Protein AF-A0A944MPC1-F1 (afdb_monomer)

pLDDT: mean 81.27, std 16.56, range [33.19, 96.12]

Structure (mmCIF, N/CA/C/O backbone):
data_AF-A0A944MPC1-F1
#
_entry.id   AF-A0A944MPC1-F1
#
loop_
_atom_site.group_PDB
_atom_site.id
_atom_site.type_symbol
_atom_site.label_atom_id
_atom_site.label_alt_id
_atom_site.label_comp_id
_atom_site.label_asym_id
_atom_site.label_entity_id
_atom_site.label_seq_id
_atom_site.pdbx_PDB_ins_code
_atom_site.Cartn_x
_atom_site.Cartn_y
_atom_site.Cartn_z
_atom_site.occupancy
_atom_site.B_iso_or_equiv
_atom_site.auth_seq_id
_atom_site.auth_comp_id
_atom_site.auth_asym_id
_atom_site.auth_atom_id
_atom_site.pdbx_PDB_model_num
ATOM 1 N N . MET A 1 1 ? 42.870 -12.197 -39.239 1.00 49.16 1 MET A N 1
ATOM 2 C CA . MET A 1 1 ? 42.545 -11.608 -37.918 1.00 49.16 1 MET A CA 1
ATOM 3 C C . MET A 1 1 ? 41.494 -10.481 -38.011 1.00 49.16 1 MET A C 1
ATOM 5 O O . MET A 1 1 ? 41.630 -9.463 -37.353 1.00 49.16 1 MET A O 1
ATOM 9 N N . LYS A 1 2 ? 40.441 -10.632 -38.834 1.00 44.25 2 LYS A N 1
ATOM 10 C CA . LYS A 1 2 ? 39.302 -9.684 -38.908 1.00 44.25 2 LYS A CA 1
ATOM 11 C C . LYS A 1 2 ? 37.961 -10.348 -38.556 1.00 44.25 2 LYS A C 1
ATOM 13 O O . LYS A 1 2 ? 37.083 -9.694 -38.021 1.00 44.25 2 LYS A O 1
ATOM 18 N N . ILE A 1 3 ? 37.856 -11.665 -38.755 1.00 49.88 3 ILE A N 1
ATOM 19 C CA . ILE A 1 3 ? 36.647 -12.460 -38.476 1.00 49.88 3 ILE A CA 1
ATOM 20 C C . ILE A 1 3 ? 36.398 -12.626 -36.964 1.00 49.88 3 ILE A C 1
ATOM 22 O O . ILE A 1 3 ? 35.257 -12.587 -36.523 1.00 49.88 3 ILE A O 1
ATOM 26 N N . ILE A 1 4 ? 37.457 -12.726 -36.150 1.00 52.62 4 ILE A N 1
ATOM 27 C CA . ILE A 1 4 ? 37.335 -12.912 -34.691 1.00 52.62 4 ILE A CA 1
ATOM 28 C C . ILE A 1 4 ? 36.726 -11.672 -34.009 1.00 52.62 4 ILE A C 1
ATOM 30 O O . ILE A 1 4 ? 35.925 -11.808 -33.091 1.00 52.62 4 ILE A O 1
ATOM 34 N N . ILE A 1 5 ? 37.028 -10.466 -34.501 1.00 53.06 5 ILE A N 1
ATOM 35 C CA . ILE A 1 5 ? 36.493 -9.213 -33.940 1.00 53.06 5 ILE A CA 1
ATOM 36 C C . ILE A 1 5 ? 34.987 -9.085 -34.230 1.00 53.06 5 ILE A C 1
ATOM 38 O O . ILE A 1 5 ? 34.231 -8.651 -33.365 1.00 53.06 5 ILE A O 1
ATOM 42 N N . SER A 1 6 ? 34.524 -9.538 -35.401 1.00 49.00 6 SER A N 1
ATOM 43 C CA . SER A 1 6 ? 33.098 -9.521 -35.759 1.00 49.00 6 SER A CA 1
ATOM 44 C C . SER A 1 6 ? 32.252 -10.508 -34.944 1.00 49.00 6 SER A C 1
ATOM 46 O O . SER A 1 6 ? 31.108 -10.196 -34.633 1.00 49.00 6 SER A O 1
ATOM 48 N N . VAL A 1 7 ? 32.804 -11.662 -34.548 1.00 54.84 7 VAL A N 1
ATOM 49 C CA . VAL A 1 7 ? 32.097 -12.638 -33.691 1.00 54.84 7 VAL A CA 1
ATOM 50 C C . VAL A 1 7 ? 32.021 -12.155 -32.238 1.00 54.84 7 VAL A C 1
ATOM 52 O O . VAL A 1 7 ? 30.988 -12.314 -31.593 1.00 54.84 7 VAL A O 1
ATOM 55 N N . ILE A 1 8 ? 33.071 -11.497 -31.735 1.00 55.62 8 ILE A N 1
ATOM 56 C CA . ILE A 1 8 ? 33.071 -10.912 -30.384 1.00 55.62 8 ILE A CA 1
ATOM 57 C C . ILE A 1 8 ? 32.054 -9.760 -30.288 1.00 55.62 8 ILE A C 1
ATOM 59 O O . ILE A 1 8 ? 31.312 -9.688 -29.314 1.00 55.62 8 ILE A O 1
ATOM 63 N N . LEU A 1 9 ? 31.934 -8.914 -31.317 1.00 52.81 9 LEU A N 1
ATOM 64 C CA . LEU A 1 9 ? 30.918 -7.849 -31.357 1.00 52.81 9 LEU A CA 1
ATOM 65 C C . LEU A 1 9 ? 29.475 -8.385 -31.416 1.00 52.81 9 LEU A C 1
ATOM 67 O O . LEU A 1 9 ? 28.587 -7.799 -30.802 1.00 52.81 9 LEU A O 1
ATOM 71 N N . LEU A 1 10 ? 29.242 -9.520 -32.083 1.00 50.09 10 LEU A N 1
ATOM 72 C CA . LEU A 1 10 ? 27.933 -10.189 -32.107 1.00 50.09 10 LEU A CA 1
ATOM 73 C C . LEU A 1 10 ? 27.552 -10.795 -30.744 1.00 50.09 10 LEU A C 1
ATOM 75 O O . LEU A 1 10 ? 26.389 -10.733 -30.354 1.00 50.09 10 LEU A O 1
ATOM 79 N N . LEU A 1 11 ? 28.525 -11.311 -29.984 1.00 49.03 11 LEU A N 1
ATOM 80 C CA . LEU A 1 11 ? 28.298 -11.854 -28.636 1.00 49.03 11 LEU A CA 1
ATOM 81 C C . LEU A 1 11 ? 28.088 -10.765 -27.569 1.00 49.03 11 LEU A C 1
ATOM 83 O O . LEU A 1 11 ? 27.340 -10.981 -26.615 1.00 49.03 11 LEU A O 1
ATOM 87 N N . PHE A 1 12 ? 28.695 -9.585 -27.731 1.00 47.16 12 PHE A N 1
ATOM 88 C CA . PHE A 1 12 ? 28.427 -8.436 -26.856 1.00 47.16 12 PHE A CA 1
ATOM 89 C C . PHE A 1 12 ? 27.101 -7.730 -27.184 1.00 47.16 12 PHE A C 1
ATOM 91 O O . PHE A 1 12 ? 26.451 -7.227 -26.272 1.00 47.16 12 PHE A O 1
ATOM 98 N N . GLY A 1 13 ? 26.651 -7.746 -28.445 1.00 43.09 13 GLY A N 1
ATOM 99 C CA . GLY A 1 13 ? 25.343 -7.199 -28.832 1.00 43.09 13 GLY A CA 1
ATOM 100 C C . GLY A 1 13 ? 24.151 -8.006 -28.301 1.00 43.09 13 GLY A C 1
ATOM 101 O O . GLY A 1 13 ? 23.113 -7.431 -27.991 1.00 43.09 13 GLY A O 1
ATOM 102 N N . LEU A 1 14 ? 24.311 -9.324 -28.133 1.00 43.94 14 LEU A N 1
ATOM 103 C CA . LEU A 1 14 ? 23.261 -10.210 -27.610 1.00 43.94 14 LEU A CA 1
ATOM 104 C C . LEU A 1 14 ? 23.136 -10.185 -26.075 1.00 43.94 14 LEU A C 1
ATOM 106 O O . LEU A 1 14 ? 22.063 -10.475 -25.556 1.00 43.94 14 LEU A O 1
ATOM 110 N N . ASN A 1 15 ? 24.181 -9.787 -25.340 1.00 39.84 15 ASN A N 1
ATOM 111 C CA . ASN A 1 15 ? 24.139 -9.698 -23.871 1.00 39.84 15 ASN A CA 1
ATOM 112 C C . ASN A 1 15 ? 23.541 -8.387 -23.330 1.00 39.84 15 ASN A C 1
ATOM 114 O O . ASN A 1 15 ? 23.226 -8.308 -22.147 1.00 39.84 15 ASN A O 1
ATOM 118 N N . LEU A 1 16 ? 23.346 -7.369 -24.174 1.00 40.59 16 LEU A N 1
ATOM 119 C CA . LEU A 1 16 ? 22.667 -6.126 -23.780 1.00 40.59 16 LEU A CA 1
ATOM 120 C C . LEU A 1 16 ? 21.136 -6.251 -23.774 1.00 40.59 16 LEU A C 1
ATOM 122 O O . LEU A 1 16 ? 20.463 -5.428 -23.166 1.00 40.59 16 LEU A O 1
ATOM 126 N N . ILE A 1 17 ? 20.581 -7.293 -24.398 1.00 43.47 17 ILE A N 1
ATOM 127 C CA . ILE A 1 17 ? 19.128 -7.522 -24.461 1.00 43.47 17 ILE A CA 1
ATOM 128 C C . ILE A 1 17 ? 18.630 -8.308 -23.228 1.00 43.47 17 ILE A C 1
ATOM 130 O O . ILE A 1 17 ? 17.459 -8.230 -22.879 1.00 43.47 17 ILE A O 1
ATOM 134 N N . ALA A 1 18 ? 19.519 -9.005 -22.508 1.00 39.22 18 ALA A N 1
ATOM 135 C CA . ALA A 1 18 ? 19.156 -9.840 -21.359 1.00 39.22 18 ALA A CA 1
ATOM 136 C C . ALA A 1 18 ? 19.207 -9.126 -19.991 1.00 39.22 18 ALA A C 1
ATOM 138 O O . ALA A 1 18 ? 18.773 -9.705 -19.001 1.00 39.22 18 ALA A O 1
ATOM 139 N N . GLN A 1 19 ? 19.725 -7.893 -19.901 1.00 49.38 19 GLN A N 1
ATOM 140 C CA . GLN A 1 19 ? 19.861 -7.205 -18.607 1.00 49.38 19 GLN A CA 1
ATOM 141 C C . GLN A 1 19 ? 18.560 -6.570 -18.092 1.00 49.38 19 GLN A C 1
ATOM 143 O O . GLN A 1 19 ? 18.407 -6.450 -16.884 1.00 49.38 19 GLN A O 1
ATOM 148 N N . ASN A 1 20 ? 17.606 -6.209 -18.957 1.00 49.72 20 ASN A N 1
ATOM 149 C CA . ASN A 1 20 ? 16.369 -5.551 -18.507 1.00 49.72 20 ASN A CA 1
ATOM 150 C C . ASN A 1 20 ? 15.389 -6.515 -17.816 1.00 49.72 20 ASN A C 1
ATOM 152 O O . ASN A 1 20 ? 14.735 -6.122 -16.856 1.00 49.72 20 ASN A O 1
ATOM 156 N N . GLY A 1 21 ? 15.346 -7.787 -18.231 1.00 55.28 21 GLY A N 1
ATOM 157 C CA . GLY A 1 21 ? 14.452 -8.783 -17.624 1.00 55.28 21 GLY A CA 1
ATOM 158 C C . GLY A 1 21 ? 14.772 -9.100 -16.157 1.00 55.28 21 GLY A C 1
ATOM 159 O O . GLY A 1 21 ? 13.879 -9.472 -15.406 1.00 55.28 21 GLY A O 1
ATOM 160 N N . ASP A 1 22 ? 16.023 -8.913 -15.723 1.00 74.69 22 ASP A N 1
ATOM 161 C CA . ASP A 1 22 ? 16.438 -9.166 -14.334 1.00 74.69 22 ASP A CA 1
ATOM 162 C C . ASP A 1 22 ? 15.962 -8.056 -13.376 1.00 74.69 22 ASP A C 1
ATOM 164 O O . ASP A 1 22 ? 15.595 -8.313 -12.230 1.00 74.69 22 ASP A O 1
ATOM 168 N N . PHE A 1 23 ? 15.906 -6.809 -13.853 1.00 83.44 23 PHE A N 1
ATOM 169 C CA . PHE A 1 23 ? 15.476 -5.665 -13.047 1.00 83.44 23 PHE A CA 1
ATOM 170 C C . PHE A 1 23 ? 13.960 -5.641 -12.829 1.00 83.44 23 PHE A C 1
ATOM 172 O O . PHE A 1 23 ? 13.522 -5.536 -11.682 1.00 83.44 23 PHE A O 1
ATOM 179 N N . ASP A 1 24 ? 13.157 -5.835 -13.876 1.00 83.50 24 ASP A N 1
ATOM 180 C CA . ASP A 1 24 ? 11.695 -5.864 -13.736 1.00 83.50 24 ASP A CA 1
ATOM 181 C C . ASP A 1 24 ? 11.235 -7.079 -12.907 1.00 83.50 24 ASP A C 1
ATOM 183 O O . ASP A 1 24 ? 10.375 -6.955 -12.032 1.00 83.50 24 ASP A O 1
ATOM 187 N N . GLN A 1 25 ? 11.879 -8.241 -13.065 1.00 87.50 25 GLN A N 1
ATOM 188 C CA . GLN A 1 25 ? 11.596 -9.401 -12.214 1.00 87.50 25 GLN A CA 1
ATOM 189 C C . GLN A 1 25 ? 11.950 -9.135 -10.743 1.00 87.50 25 GLN A C 1
ATOM 191 O O . GLN A 1 25 ? 11.235 -9.565 -9.827 1.00 87.50 25 GLN A O 1
ATOM 196 N N . LYS A 1 26 ? 13.035 -8.397 -10.491 1.00 91.12 26 LYS A N 1
ATOM 197 C CA . LYS A 1 26 ? 13.405 -7.967 -9.141 1.00 91.12 26 LYS A CA 1
ATOM 198 C C . LYS A 1 26 ? 12.406 -6.965 -8.566 1.00 91.12 26 LYS A C 1
ATOM 200 O O . LYS A 1 26 ? 12.075 -7.077 -7.386 1.00 91.12 26 LYS A O 1
ATOM 205 N N . TYR A 1 27 ? 11.893 -6.038 -9.379 1.00 94.50 27 TYR A N 1
ATOM 206 C CA . TYR A 1 27 ? 10.799 -5.152 -8.979 1.00 94.50 27 TYR A CA 1
ATOM 207 C C . TYR A 1 27 ? 9.591 -5.961 -8.504 1.00 94.50 27 TYR A C 1
ATOM 209 O O . TYR A 1 27 ? 9.137 -5.758 -7.381 1.00 94.50 27 TYR A O 1
ATOM 217 N N . LEU A 1 28 ? 9.121 -6.911 -9.319 1.00 94.25 28 LEU A N 1
ATOM 218 C CA . LEU A 1 28 ? 7.950 -7.739 -9.013 1.00 94.25 28 LEU A CA 1
ATOM 219 C C . LEU A 1 28 ? 8.152 -8.591 -7.754 1.00 94.25 28 LEU A C 1
ATOM 221 O O . LEU A 1 28 ? 7.245 -8.704 -6.934 1.00 94.25 28 LEU A O 1
ATOM 225 N N . THR A 1 29 ? 9.358 -9.127 -7.557 1.00 93.31 29 THR A N 1
ATOM 226 C CA . THR A 1 29 ? 9.701 -9.917 -6.362 1.00 93.31 29 THR A CA 1
ATOM 227 C C . THR A 1 29 ? 9.644 -9.074 -5.084 1.00 93.31 29 THR A C 1
ATOM 229 O O . THR A 1 29 ? 9.070 -9.490 -4.078 1.00 93.31 29 THR A O 1
ATOM 232 N N . GLU A 1 30 ? 10.233 -7.876 -5.102 1.00 95.19 30 GLU A N 1
ATOM 233 C CA . GLU A 1 30 ? 10.213 -6.979 -3.940 1.00 95.19 30 GLU A CA 1
ATOM 234 C C . GLU A 1 30 ? 8.825 -6.355 -3.721 1.00 95.19 30 GLU A C 1
ATOM 236 O O . GLU A 1 30 ? 8.420 -6.145 -2.577 1.00 95.19 30 GLU A O 1
ATOM 241 N N . PHE A 1 31 ? 8.071 -6.102 -4.794 1.00 95.81 31 PHE A N 1
ATOM 242 C CA . PHE A 1 31 ? 6.670 -5.691 -4.730 1.00 95.81 31 PHE A CA 1
ATOM 243 C C . PHE A 1 31 ? 5.812 -6.753 -4.032 1.00 95.81 31 PHE A C 1
ATOM 245 O O . PHE A 1 31 ? 5.148 -6.433 -3.048 1.00 95.81 31 PHE A O 1
ATOM 252 N N . ASP A 1 32 ? 5.869 -8.015 -4.475 1.00 94.81 32 ASP A N 1
ATOM 253 C CA . ASP A 1 32 ? 5.121 -9.116 -3.854 1.00 94.81 32 ASP A CA 1
ATOM 254 C C . ASP A 1 32 ? 5.462 -9.248 -2.365 1.00 94.81 32 ASP A C 1
ATOM 256 O O . ASP A 1 32 ? 4.571 -9.286 -1.514 1.00 94.81 32 ASP A O 1
ATOM 260 N N . ARG A 1 33 ? 6.756 -9.192 -2.027 1.00 94.75 33 ARG A N 1
ATOM 261 C CA . ARG A 1 33 ? 7.215 -9.199 -0.635 1.00 94.75 33 ARG A CA 1
ATOM 262 C C . ARG A 1 33 ? 6.599 -8.067 0.190 1.00 94.75 33 ARG A C 1
ATOM 264 O O . ARG A 1 33 ? 6.187 -8.303 1.326 1.00 94.75 33 ARG A O 1
ATOM 271 N N . ASN A 1 34 ? 6.550 -6.849 -0.345 1.00 94.62 34 ASN A N 1
ATOM 272 C CA . ASN A 1 34 ? 5.946 -5.713 0.349 1.00 94.62 34 ASN A CA 1
ATOM 273 C C . ASN A 1 34 ? 4.435 -5.913 0.546 1.00 94.62 34 ASN A C 1
ATOM 275 O O . ASN A 1 34 ? 3.938 -5.720 1.655 1.00 94.62 34 ASN A O 1
ATOM 279 N N . ILE A 1 35 ? 3.723 -6.396 -0.477 1.00 94.75 35 ILE A N 1
ATOM 280 C CA . ILE A 1 35 ? 2.287 -6.682 -0.377 1.00 94.75 35 ILE A CA 1
ATOM 281 C C . ILE A 1 35 ? 2.004 -7.773 0.666 1.00 94.75 35 ILE A C 1
ATOM 283 O O . ILE A 1 35 ? 1.048 -7.643 1.431 1.00 94.75 35 ILE A O 1
ATOM 287 N N . VAL A 1 36 ? 2.837 -8.817 0.756 1.00 93.44 36 VAL A N 1
ATOM 288 C CA . VAL A 1 36 ? 2.730 -9.839 1.814 1.00 93.44 36 VAL A CA 1
ATOM 289 C C . VAL A 1 36 ? 2.834 -9.202 3.201 1.00 93.44 36 VAL A C 1
ATOM 291 O O . VAL A 1 36 ? 1.979 -9.451 4.047 1.00 93.44 36 VAL A O 1
ATOM 294 N N . LEU A 1 37 ? 3.806 -8.312 3.420 1.00 90.69 37 LEU A N 1
ATOM 295 C CA . LEU A 1 37 ? 3.936 -7.600 4.697 1.00 90.69 37 LEU A CA 1
ATOM 296 C C . LEU A 1 37 ? 2.705 -6.732 5.006 1.00 90.69 37 LEU A C 1
ATOM 298 O O . LEU A 1 37 ? 2.283 -6.640 6.160 1.00 90.69 37 LEU A O 1
ATOM 302 N N . THR A 1 38 ? 2.107 -6.105 3.993 1.00 91.56 38 THR A N 1
ATOM 303 C CA . THR A 1 38 ? 0.867 -5.332 4.149 1.00 91.56 38 THR A CA 1
ATOM 304 C C . THR A 1 38 ? -0.325 -6.232 4.507 1.00 91.56 38 THR A C 1
ATOM 306 O O . THR A 1 38 ? -1.111 -5.877 5.390 1.00 91.56 38 THR A O 1
ATOM 309 N N . ILE A 1 39 ? -0.438 -7.420 3.903 1.00 91.00 39 ILE A N 1
ATOM 310 C CA . ILE A 1 39 ? -1.450 -8.432 4.260 1.00 91.00 39 ILE A CA 1
ATOM 311 C C . ILE A 1 39 ? -1.263 -8.918 5.703 1.00 91.00 39 ILE A C 1
ATOM 313 O O . ILE A 1 39 ? -2.249 -9.043 6.433 1.00 91.00 39 ILE A O 1
ATOM 317 N N . ASP A 1 40 ? -0.028 -9.142 6.150 1.00 88.31 40 ASP A N 1
ATOM 318 C CA . ASP A 1 40 ? 0.260 -9.552 7.531 1.00 88.31 40 ASP A CA 1
ATOM 319 C C . ASP A 1 40 ? -0.195 -8.486 8.542 1.00 88.31 40 ASP A C 1
ATOM 321 O O . ASP A 1 40 ? -0.771 -8.803 9.588 1.00 88.31 40 ASP A O 1
ATOM 325 N N . VAL A 1 41 ? -0.005 -7.202 8.216 1.00 87.31 41 VAL A N 1
ATOM 326 C CA . VAL A 1 41 ? -0.497 -6.082 9.034 1.00 87.31 41 VAL A CA 1
ATOM 327 C C . VAL A 1 41 ? -2.028 -6.057 9.081 1.00 87.31 41 VAL A C 1
ATOM 329 O O . VAL A 1 41 ? -2.598 -5.918 10.164 1.00 87.31 41 VAL A O 1
ATOM 332 N N . LEU A 1 42 ? -2.708 -6.220 7.941 1.00 88.44 42 LEU A N 1
ATOM 333 C CA . LEU A 1 42 ? -4.175 -6.289 7.891 1.00 88.44 42 LEU A CA 1
ATOM 334 C C . LEU A 1 42 ? -4.720 -7.477 8.689 1.00 88.44 42 LEU A C 1
ATOM 336 O O . LEU A 1 42 ? -5.694 -7.330 9.426 1.00 88.44 42 LEU A O 1
ATOM 340 N N . THR A 1 43 ? -4.061 -8.631 8.584 1.00 86.25 43 THR A N 1
ATOM 341 C CA . THR A 1 43 ? -4.407 -9.845 9.332 1.00 86.25 43 THR A CA 1
ATOM 342 C C . THR A 1 43 ? -4.243 -9.614 10.829 1.00 86.25 43 THR A C 1
ATOM 344 O O . THR A 1 43 ? -5.156 -9.905 11.592 1.00 86.25 43 THR A O 1
ATOM 347 N N . THR A 1 44 ? -3.146 -8.976 11.246 1.00 86.31 44 THR A N 1
ATOM 348 C CA . THR A 1 44 ? -2.918 -8.604 12.651 1.00 86.31 44 THR A CA 1
ATOM 349 C C . THR A 1 44 ? -4.028 -7.692 13.180 1.00 86.31 44 THR A C 1
ATOM 351 O O . THR A 1 44 ? -4.511 -7.896 14.294 1.00 86.31 44 THR A O 1
ATOM 354 N N . PHE A 1 45 ? -4.474 -6.705 12.393 1.00 84.94 45 PHE A N 1
ATOM 355 C CA . PHE A 1 45 ? -5.614 -5.869 12.781 1.00 84.94 45 PHE A CA 1
ATOM 356 C C . PHE A 1 45 ? -6.909 -6.676 12.875 1.00 84.94 45 PHE A C 1
ATOM 358 O O . PHE A 1 45 ? -7.657 -6.510 13.834 1.00 84.94 45 PHE A O 1
ATOM 365 N N . ASN A 1 46 ? -7.167 -7.563 11.916 1.00 83.31 46 ASN A N 1
ATOM 366 C CA . ASN A 1 46 ? -8.364 -8.396 11.914 1.00 83.31 46 ASN A CA 1
ATOM 367 C C . ASN A 1 46 ? -8.399 -9.343 13.125 1.00 83.31 46 ASN A C 1
ATOM 369 O O . ASN A 1 46 ? -9.428 -9.463 13.788 1.00 83.31 46 ASN A O 1
ATOM 373 N N . ASP A 1 47 ? -7.268 -9.954 13.468 1.00 84.81 47 ASP A N 1
ATOM 374 C CA . ASP A 1 47 ? -7.132 -10.832 14.631 1.00 84.81 47 ASP A CA 1
ATOM 375 C C . ASP A 1 47 ? -7.305 -10.064 15.943 1.00 84.81 47 ASP A C 1
ATOM 377 O O . ASP A 1 47 ? -8.028 -10.515 16.835 1.00 84.81 47 ASP A O 1
ATOM 381 N N . ALA A 1 48 ? -6.709 -8.871 16.045 1.00 83.12 48 ALA A N 1
ATOM 382 C CA . ALA A 1 48 ? -6.885 -7.999 17.203 1.00 83.12 48 ALA A CA 1
ATOM 383 C C . ALA A 1 48 ? -8.362 -7.643 17.415 1.00 83.12 48 ALA A C 1
ATOM 385 O O . ALA A 1 48 ? -8.847 -7.677 18.543 1.00 83.12 48 ALA A O 1
ATOM 386 N N . VAL A 1 49 ? -9.081 -7.360 16.328 1.00 82.81 49 VAL A N 1
ATOM 387 C CA . VAL A 1 49 ? -10.509 -7.029 16.330 1.00 82.81 49 VAL A CA 1
ATOM 388 C C . VAL A 1 49 ? -11.375 -8.233 16.713 1.00 82.81 49 VAL A C 1
ATOM 390 O O . VAL A 1 49 ? -12.284 -8.095 17.527 1.00 82.81 49 VAL A O 1
ATOM 393 N N . ASN A 1 50 ? -11.072 -9.426 16.194 1.00 79.56 50 ASN A N 1
ATOM 394 C CA . ASN A 1 50 ? -11.783 -10.662 16.545 1.00 79.56 50 ASN A CA 1
ATOM 395 C C . ASN A 1 50 ? -11.553 -11.091 18.004 1.00 79.56 50 ASN A C 1
ATOM 397 O O . ASN A 1 50 ? -12.387 -11.787 18.582 1.00 79.56 50 ASN A O 1
ATOM 401 N N . GLY A 1 51 ? -10.436 -10.677 18.607 1.00 79.69 51 GLY A N 1
ATOM 402 C CA . GLY A 1 51 ? -10.132 -10.899 20.021 1.00 79.69 51 GLY A CA 1
ATOM 403 C C . GLY A 1 51 ? -10.887 -9.979 20.989 1.00 79.69 51 GLY A C 1
ATOM 404 O O . GLY A 1 51 ? -10.795 -10.170 22.205 1.00 79.69 51 GLY A O 1
ATOM 405 N N . ILE A 1 52 ? -11.629 -8.983 20.493 1.00 79.00 52 ILE A N 1
ATOM 406 C CA . ILE A 1 52 ? -12.387 -8.057 21.336 1.00 79.00 52 ILE A CA 1
ATOM 407 C C . ILE A 1 52 ? -13.652 -8.760 21.848 1.00 79.00 52 ILE A C 1
ATOM 409 O O . ILE A 1 52 ? -14.592 -9.018 21.106 1.00 79.00 52 ILE A O 1
ATOM 413 N N . LEU A 1 53 ? -13.684 -9.049 23.153 1.00 73.62 53 LEU A N 1
ATOM 414 C CA . LEU A 1 53 ? -14.805 -9.738 23.816 1.00 73.62 53 LEU A CA 1
ATOM 415 C C . LEU A 1 53 ? -16.003 -8.826 24.133 1.00 73.62 53 LEU A C 1
ATOM 417 O O . LEU A 1 53 ? -17.029 -9.300 24.620 1.00 73.62 53 LEU A O 1
ATOM 421 N N . ILE A 1 54 ? -15.857 -7.517 23.925 1.00 76.12 54 ILE A N 1
ATOM 422 C CA . ILE A 1 54 ? -16.919 -6.531 24.130 1.00 76.12 54 ILE A CA 1
ATOM 423 C C . ILE A 1 54 ? -17.584 -6.197 22.798 1.00 76.12 54 ILE A C 1
ATOM 425 O O . ILE A 1 54 ? -16.909 -6.051 21.784 1.00 76.12 54 ILE A O 1
ATOM 429 N N . ASP A 1 55 ? -18.906 -6.048 22.814 1.00 76.75 55 ASP A N 1
ATOM 430 C CA . ASP A 1 55 ? -19.641 -5.594 21.638 1.00 76.75 55 ASP A CA 1
ATOM 431 C C . ASP A 1 55 ? -19.279 -4.129 21.348 1.00 76.75 55 ASP A C 1
ATOM 433 O O . ASP A 1 55 ? -19.405 -3.266 22.225 1.00 76.75 55 ASP A O 1
ATOM 437 N N . LEU A 1 56 ? -18.757 -3.879 20.147 1.00 82.62 56 LEU A N 1
ATOM 438 C CA . LEU A 1 56 ? -18.351 -2.560 19.671 1.00 82.62 56 LEU A CA 1
ATOM 439 C C . LEU A 1 56 ? -19.250 -2.159 18.506 1.00 82.62 56 LEU A C 1
ATOM 441 O O . LEU A 1 56 ? -19.306 -2.853 17.488 1.00 82.62 56 LEU A O 1
ATOM 445 N N . ASP A 1 57 ? -19.899 -1.001 18.610 1.00 83.50 57 ASP A N 1
ATOM 446 C CA . ASP A 1 57 ? -20.669 -0.480 17.482 1.00 83.50 57 ASP A CA 1
ATOM 447 C C . ASP A 1 57 ? -19.730 -0.149 16.306 1.00 83.50 57 ASP A C 1
ATOM 449 O O . ASP A 1 57 ? -18.632 0.390 16.486 1.00 83.50 57 ASP A O 1
ATOM 453 N N . GLY A 1 58 ? -20.137 -0.523 15.093 1.00 82.38 58 GLY A N 1
ATOM 454 C CA . GLY A 1 58 ? -19.326 -0.412 13.877 1.00 82.38 58 GLY A CA 1
ATOM 455 C C . GLY A 1 58 ? -18.293 -1.529 13.654 1.00 82.38 58 GLY A C 1
ATOM 456 O O . GLY A 1 58 ? -17.615 -1.511 12.625 1.00 82.38 58 GLY A O 1
ATOM 457 N N . LEU A 1 59 ? -18.195 -2.530 14.541 1.00 86.12 59 LEU A N 1
ATOM 458 C CA . LEU A 1 59 ? -17.248 -3.654 14.429 1.00 86.12 59 LEU A CA 1
ATOM 459 C C . LEU A 1 59 ? -17.328 -4.370 13.074 1.00 86.12 59 LEU A C 1
ATOM 461 O O . LEU A 1 59 ? -16.316 -4.539 12.394 1.00 86.12 59 LEU A O 1
ATOM 465 N N . GLY A 1 60 ? -18.5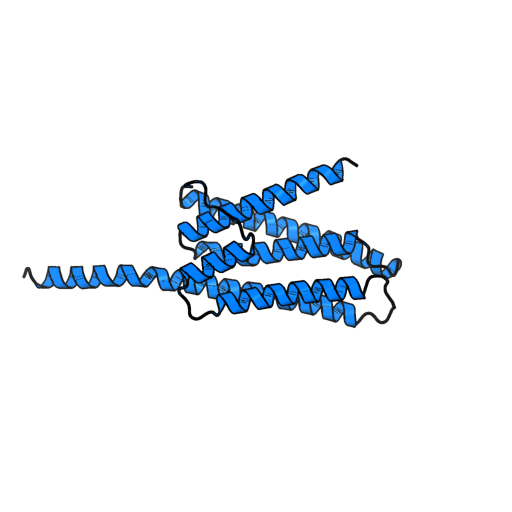43 -4.721 12.643 1.00 85.38 60 GLY A N 1
ATOM 466 C CA . GLY A 1 60 ? -18.760 -5.403 11.365 1.00 85.38 60 GLY A CA 1
ATOM 467 C C . GLY A 1 60 ? -18.364 -4.558 10.148 1.00 85.38 60 GLY A C 1
ATOM 468 O O . GLY A 1 60 ? -17.908 -5.100 9.143 1.00 85.38 60 GLY A O 1
ATOM 469 N N . VAL A 1 61 ? -18.483 -3.227 10.236 1.00 87.56 61 VAL A N 1
ATOM 470 C CA . VAL A 1 61 ? -18.029 -2.314 9.172 1.00 87.56 61 VAL A CA 1
ATOM 471 C C . VAL A 1 61 ? -16.507 -2.330 9.085 1.00 87.56 61 VAL A C 1
ATOM 473 O O . VAL A 1 61 ? -15.962 -2.418 7.986 1.00 87.56 61 VAL A O 1
ATOM 476 N N . TYR A 1 62 ? -15.818 -2.294 10.228 1.00 88.44 62 TYR A N 1
ATOM 477 C CA . TYR A 1 62 ? -14.360 -2.325 10.254 1.00 88.44 62 TYR A CA 1
ATOM 478 C C . TYR A 1 62 ? -13.792 -3.675 9.790 1.00 88.44 62 TYR A C 1
ATOM 480 O O . TYR A 1 62 ? -12.888 -3.700 8.959 1.00 88.44 62 TYR A O 1
ATOM 488 N N . GLN A 1 63 ? -14.372 -4.798 10.228 1.00 88.25 63 GLN A N 1
ATOM 489 C CA . GLN A 1 63 ? -14.000 -6.135 9.742 1.00 88.25 63 GLN A CA 1
ATOM 490 C C . GLN A 1 63 ? -14.183 -6.261 8.225 1.00 88.25 63 GLN A C 1
ATOM 492 O O . GLN A 1 63 ? -13.299 -6.759 7.528 1.00 88.25 63 GLN A O 1
ATOM 497 N N . LYS A 1 64 ? -15.310 -5.766 7.694 1.00 89.56 64 LYS A N 1
ATOM 498 C CA . LYS A 1 64 ? -15.554 -5.740 6.250 1.00 89.56 64 LYS A CA 1
ATOM 499 C C . LYS A 1 64 ? -14.498 -4.910 5.518 1.00 89.56 64 LYS A C 1
ATOM 501 O O . LYS A 1 64 ? -13.975 -5.375 4.512 1.00 89.56 64 LYS A O 1
ATOM 506 N N . PHE A 1 65 ? -14.156 -3.730 6.037 1.00 90.12 65 PHE A N 1
ATOM 507 C CA . PHE A 1 65 ? -13.087 -2.900 5.481 1.00 90.12 65 PHE A CA 1
ATOM 508 C C . PHE A 1 65 ? -11.747 -3.656 5.432 1.00 90.12 65 PHE A C 1
ATOM 510 O O . PHE A 1 65 ? -11.123 -3.715 4.376 1.00 90.12 65 PHE A O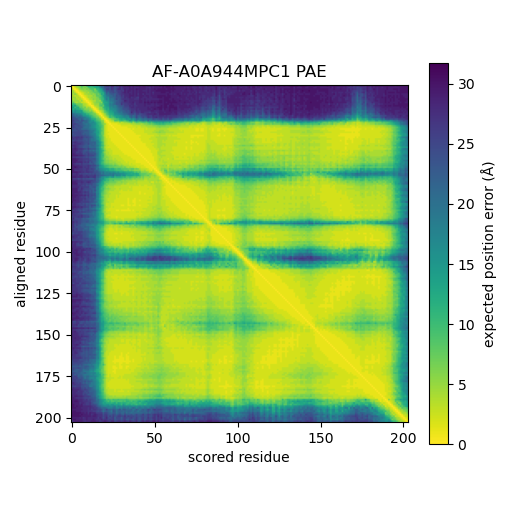 1
ATOM 517 N N . LEU A 1 66 ? -11.324 -4.290 6.532 1.00 90.56 66 LEU A N 1
ATOM 518 C CA . LEU A 1 66 ? -10.070 -5.055 6.580 1.00 90.56 66 LEU A CA 1
ATOM 519 C C . LEU A 1 66 ? -10.057 -6.213 5.570 1.00 90.56 66 LEU A C 1
ATOM 521 O O . LEU A 1 66 ? -9.046 -6.440 4.898 1.00 90.56 66 LEU A O 1
ATOM 525 N N . LEU A 1 67 ? -11.183 -6.915 5.422 1.00 90.38 67 LEU A N 1
ATOM 526 C CA . LEU A 1 67 ? -11.336 -7.979 4.434 1.00 90.38 67 LEU A CA 1
ATOM 527 C C . LEU A 1 67 ? -11.233 -7.446 2.999 1.00 90.38 67 LEU A C 1
ATOM 529 O O . LEU A 1 67 ? -10.500 -8.016 2.196 1.00 90.38 67 LEU A O 1
ATOM 533 N N . GLU A 1 68 ? -11.930 -6.355 2.676 1.00 90.69 68 GLU A N 1
ATOM 534 C CA . GLU A 1 68 ? -11.873 -5.727 1.349 1.00 90.69 68 GLU A CA 1
ATOM 535 C C . GLU A 1 68 ? -10.440 -5.314 0.986 1.00 90.69 68 GLU A C 1
ATOM 537 O O . GLU A 1 68 ? -9.979 -5.617 -0.113 1.00 90.69 68 GLU A O 1
ATOM 542 N N . MET A 1 69 ? -9.700 -4.713 1.922 1.00 91.00 69 MET A N 1
ATOM 543 C CA . MET A 1 69 ? -8.296 -4.345 1.696 1.00 91.00 69 MET A CA 1
ATOM 544 C C . MET A 1 69 ? -7.397 -5.578 1.508 1.00 91.00 69 MET A C 1
ATOM 546 O O . MET A 1 69 ? -6.512 -5.583 0.655 1.00 91.00 69 MET A O 1
ATOM 550 N N . THR A 1 70 ? -7.653 -6.657 2.255 1.00 91.25 70 THR A N 1
ATOM 551 C CA . THR A 1 70 ? -6.908 -7.922 2.125 1.00 91.25 70 THR A CA 1
ATOM 552 C C . THR A 1 70 ? -7.145 -8.576 0.762 1.00 91.25 70 THR A C 1
ATOM 554 O O . THR A 1 70 ? -6.213 -9.103 0.144 1.00 91.25 70 THR A O 1
ATOM 557 N N . LEU A 1 71 ? -8.389 -8.537 0.273 1.00 90.75 71 LEU A N 1
ATOM 558 C CA . LEU A 1 71 ? -8.756 -9.047 -1.047 1.00 90.75 71 LEU A CA 1
ATOM 559 C C . LEU A 1 71 ? -8.102 -8.231 -2.164 1.00 90.75 71 LEU A C 1
ATOM 561 O O . LEU A 1 71 ? -7.602 -8.830 -3.115 1.00 90.75 71 LEU A O 1
ATOM 565 N N . GLU A 1 72 ? -8.041 -6.905 -2.024 1.00 91.00 72 GLU A N 1
ATOM 566 C CA . GLU A 1 72 ? -7.351 -6.035 -2.981 1.00 91.00 72 GLU A CA 1
ATOM 567 C C . GLU A 1 72 ? -5.857 -6.379 -3.066 1.00 91.00 72 GLU A C 1
ATOM 569 O O . GLU A 1 72 ? -5.348 -6.668 -4.149 1.00 91.00 72 GLU A O 1
ATOM 574 N N . CYS A 1 73 ? -5.165 -6.479 -1.925 1.00 93.00 73 CYS A N 1
ATOM 575 C CA . CYS A 1 73 ? -3.765 -6.912 -1.889 1.00 93.00 73 CYS A CA 1
ATOM 576 C C . CYS A 1 73 ? -3.577 -8.296 -2.525 1.00 93.00 73 CYS A C 1
ATOM 578 O O . CYS A 1 73 ? -2.655 -8.508 -3.310 1.00 93.00 73 CYS A O 1
ATOM 580 N N . SER A 1 74 ? -4.475 -9.238 -2.236 1.00 92.25 74 SER A N 1
ATOM 581 C CA . SER A 1 74 ? -4.432 -10.581 -2.826 1.00 92.25 74 SER A CA 1
ATOM 582 C C . SER A 1 74 ? -4.629 -10.561 -4.345 1.00 92.25 74 SER A C 1
ATOM 584 O O . SER A 1 74 ? -4.033 -11.373 -5.049 1.00 92.25 74 SER A O 1
ATOM 586 N N . SER A 1 75 ? -5.455 -9.648 -4.862 1.00 93.25 75 SER A N 1
ATOM 587 C CA . SER A 1 75 ? -5.634 -9.450 -6.302 1.00 93.25 75 SER A CA 1
ATOM 588 C C . SER A 1 75 ? -4.354 -8.929 -6.952 1.00 93.25 75 SER A C 1
ATOM 590 O O . SER A 1 75 ? -3.929 -9.469 -7.970 1.00 93.25 75 SER A O 1
ATOM 592 N N . LEU A 1 76 ? -3.697 -7.945 -6.334 1.00 94.50 76 LEU A N 1
ATOM 593 C CA . LEU A 1 76 ? -2.427 -7.400 -6.823 1.00 94.50 76 LEU A CA 1
ATOM 594 C C . LEU A 1 76 ? -1.322 -8.461 -6.878 1.00 94.50 76 LEU A C 1
ATOM 596 O O . LEU A 1 76 ? -0.590 -8.527 -7.863 1.00 94.50 76 LEU A O 1
ATOM 600 N N . ARG A 1 77 ? -1.235 -9.337 -5.870 1.00 93.94 77 ARG A N 1
ATOM 601 C CA . ARG A 1 77 ? -0.279 -10.459 -5.885 1.00 93.94 77 ARG A CA 1
ATOM 602 C C . ARG A 1 77 ? -0.513 -11.399 -7.062 1.00 93.94 77 ARG A C 1
ATOM 604 O O . ARG A 1 77 ? 0.427 -11.740 -7.764 1.00 93.94 77 ARG A O 1
ATOM 611 N N . LYS A 1 78 ? -1.771 -11.759 -7.336 1.00 92.19 78 LYS A N 1
ATOM 612 C CA . LYS A 1 78 ? -2.108 -12.624 -8.481 1.00 92.19 78 LYS A CA 1
ATOM 613 C C . LYS A 1 78 ? -1.687 -12.024 -9.821 1.00 92.19 78 LYS A C 1
ATOM 615 O O . LYS A 1 78 ? -1.301 -12.773 -10.710 1.00 92.19 78 LYS A O 1
ATOM 620 N N . ILE A 1 79 ? -1.772 -10.702 -9.963 1.00 91.88 79 ILE A N 1
ATOM 621 C CA . ILE A 1 79 ? -1.296 -9.997 -11.160 1.00 91.88 79 ILE A CA 1
ATOM 622 C C . ILE A 1 79 ? 0.234 -10.075 -11.230 1.00 91.88 79 ILE A C 1
ATOM 624 O O . ILE A 1 79 ? 0.776 -10.455 -12.264 1.00 91.88 79 ILE A O 1
ATOM 628 N N . ALA A 1 80 ? 0.929 -9.797 -10.121 1.00 90.31 80 ALA A N 1
ATOM 629 C CA . ALA A 1 80 ? 2.391 -9.867 -10.045 1.00 90.31 80 ALA A CA 1
ATOM 630 C C . ALA A 1 80 ? 2.958 -11.277 -10.314 1.00 90.31 80 ALA A C 1
ATOM 632 O O . ALA A 1 80 ? 4.060 -11.403 -10.841 1.00 90.31 80 ALA A O 1
ATOM 633 N N . GLU A 1 81 ? 2.206 -12.329 -9.977 1.00 88.38 81 GLU A N 1
ATOM 634 C CA . GLU A 1 81 ? 2.549 -13.741 -10.207 1.00 88.38 81 GLU A CA 1
ATOM 635 C C . GLU A 1 81 ? 2.187 -14.247 -11.624 1.00 88.38 81 GLU A C 1
ATOM 637 O O . GLU A 1 81 ? 2.398 -15.424 -11.934 1.00 88.38 81 GLU A O 1
ATOM 642 N N . SER A 1 82 ? 1.615 -13.402 -12.491 1.00 86.38 82 SER A N 1
ATOM 643 C CA . SER A 1 82 ? 1.217 -13.794 -13.849 1.00 86.38 82 SER A CA 1
ATOM 644 C C . SER A 1 82 ? 2.418 -14.232 -14.703 1.00 86.38 82 SER A C 1
ATOM 646 O O . SER A 1 82 ? 3.510 -13.682 -14.608 1.00 86.38 82 SER A O 1
ATOM 648 N N . ASN A 1 83 ? 2.203 -15.195 -15.608 1.00 72.00 83 ASN A N 1
ATOM 649 C CA . ASN A 1 83 ? 3.224 -15.689 -16.550 1.00 72.00 83 ASN A CA 1
ATOM 650 C C . ASN A 1 83 ? 3.320 -14.844 -17.844 1.00 72.00 83 ASN A C 1
ATOM 652 O O . ASN A 1 83 ? 3.702 -15.359 -18.897 1.00 72.00 83 ASN A O 1
ATOM 656 N N . THR A 1 84 ? 2.897 -13.583 -17.793 1.00 79.88 84 THR A N 1
ATOM 657 C CA . THR A 1 84 ? 2.950 -12.618 -18.904 1.00 79.88 84 THR A CA 1
ATOM 658 C C . THR A 1 84 ? 4.262 -11.825 -18.895 1.00 79.88 84 THR A C 1
ATOM 660 O O . THR A 1 84 ? 5.108 -12.022 -18.026 1.00 79.88 84 THR A O 1
ATOM 663 N N . ASP A 1 85 ? 4.467 -10.957 -19.888 1.00 86.88 85 ASP A N 1
ATOM 664 C CA . ASP A 1 85 ? 5.648 -10.091 -19.954 1.00 86.88 85 ASP A CA 1
ATOM 665 C C . ASP A 1 85 ? 5.718 -9.150 -18.735 1.00 86.88 85 ASP A C 1
ATOM 667 O O . ASP A 1 85 ? 4.713 -8.550 -18.345 1.00 86.88 85 ASP A O 1
ATOM 671 N N . SER A 1 86 ? 6.895 -9.033 -18.109 1.00 86.88 86 SER A N 1
ATOM 672 C CA . SER A 1 86 ? 7.062 -8.281 -16.859 1.00 86.88 86 SER A CA 1
ATOM 673 C C . SER A 1 86 ? 6.733 -6.793 -17.005 1.00 86.88 86 SER A C 1
ATOM 675 O O . SER A 1 86 ? 6.196 -6.205 -16.067 1.00 86.88 86 SER A O 1
ATOM 677 N N . ASP A 1 87 ? 6.996 -6.182 -18.165 1.00 87.94 87 ASP A N 1
ATOM 678 C CA . ASP A 1 87 ? 6.673 -4.772 -18.413 1.00 87.94 87 ASP A CA 1
ATOM 679 C C . ASP A 1 87 ? 5.153 -4.557 -18.466 1.00 87.94 87 ASP A C 1
ATOM 681 O O . ASP A 1 87 ? 4.627 -3.610 -17.874 1.00 87.94 87 ASP A O 1
ATOM 685 N N . GLU A 1 88 ? 4.430 -5.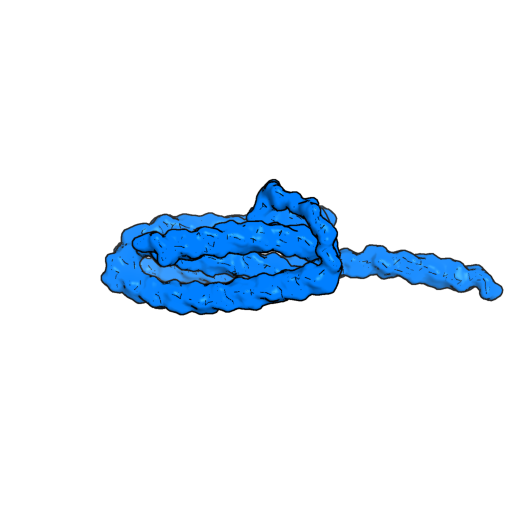476 -19.113 1.00 89.00 88 GLU A N 1
ATOM 686 C CA . GLU A 1 88 ? 2.965 -5.456 -19.162 1.00 89.00 88 GLU A CA 1
ATOM 687 C C . GLU A 1 88 ? 2.354 -5.630 -17.767 1.00 89.00 88 GLU A C 1
ATOM 689 O O . GLU A 1 88 ? 1.463 -4.863 -17.394 1.00 89.00 88 GLU A O 1
ATOM 694 N N . ILE A 1 89 ? 2.883 -6.565 -16.967 1.00 92.44 89 ILE A N 1
ATOM 695 C CA . ILE A 1 89 ? 2.452 -6.786 -15.576 1.00 92.44 89 ILE A CA 1
ATOM 696 C C . ILE A 1 89 ? 2.641 -5.514 -14.747 1.00 92.44 89 ILE A C 1
ATOM 698 O O . ILE A 1 89 ? 1.732 -5.092 -14.033 1.00 92.44 89 ILE A O 1
ATOM 702 N N . ILE A 1 90 ? 3.805 -4.868 -14.839 1.00 92.75 90 ILE A N 1
ATOM 703 C CA . ILE A 1 90 ? 4.087 -3.643 -14.083 1.00 92.75 90 ILE A CA 1
ATOM 704 C C . ILE A 1 90 ? 3.115 -2.525 -14.478 1.00 92.75 90 ILE A C 1
ATOM 706 O O . ILE A 1 90 ? 2.579 -1.833 -13.609 1.00 92.75 90 ILE A O 1
ATOM 710 N N . LYS A 1 91 ? 2.844 -2.352 -15.776 1.00 90.81 91 LYS A N 1
ATOM 711 C CA . LYS A 1 91 ? 1.871 -1.361 -16.259 1.00 90.81 91 LYS A CA 1
ATOM 712 C C . LYS A 1 91 ? 0.462 -1.659 -15.757 1.00 90.81 91 LYS A C 1
ATOM 714 O O . LYS A 1 91 ? -0.232 -0.729 -15.344 1.00 90.81 91 LYS A O 1
ATOM 719 N N . GLU A 1 92 ? 0.053 -2.925 -15.752 1.00 92.06 92 GLU A N 1
ATOM 720 C CA . GLU A 1 92 ? -1.231 -3.365 -15.202 1.00 92.06 92 GLU A CA 1
ATOM 721 C C . GLU A 1 92 ? -1.334 -3.053 -13.702 1.00 92.06 92 GLU A C 1
ATOM 723 O O . GLU A 1 92 ? -2.302 -2.426 -13.266 1.00 92.06 92 GLU A O 1
ATOM 728 N N . LEU A 1 93 ? -0.299 -3.379 -12.924 1.00 93.56 93 LEU A N 1
ATOM 729 C CA . LEU A 1 93 ? -0.226 -3.057 -11.499 1.00 93.56 93 LEU A CA 1
ATOM 730 C C . LEU A 1 93 ? -0.325 -1.542 -11.250 1.00 93.56 93 LEU A C 1
ATOM 732 O O . LEU A 1 93 ? -1.075 -1.103 -10.378 1.00 93.56 93 LEU A O 1
ATOM 736 N N . ILE A 1 94 ? 0.389 -0.711 -12.018 1.00 91.75 94 ILE A N 1
ATOM 737 C CA . ILE A 1 94 ? 0.309 0.754 -11.876 1.00 91.75 94 ILE A CA 1
ATOM 738 C C . ILE A 1 94 ? -1.098 1.261 -12.240 1.00 91.75 94 ILE A C 1
ATOM 740 O O . ILE A 1 94 ? -1.625 2.156 -11.576 1.00 91.75 94 ILE A O 1
ATOM 744 N N . LEU A 1 95 ? -1.746 0.681 -13.254 1.00 89.94 95 LEU A N 1
ATOM 745 C CA . LEU A 1 95 ? -3.122 1.022 -13.629 1.00 89.94 95 LEU A CA 1
ATOM 746 C C . LEU A 1 95 ? -4.145 0.627 -12.560 1.00 89.94 95 LEU A C 1
ATOM 748 O O . LEU A 1 95 ? -5.160 1.310 -12.433 1.00 89.94 95 LEU A O 1
ATOM 752 N N . HIS A 1 96 ? -3.874 -0.393 -11.744 1.00 89.12 96 HIS A N 1
ATOM 753 C CA . HIS A 1 96 ? -4.712 -0.713 -10.586 1.00 89.12 96 HIS A CA 1
ATOM 754 C C . HIS A 1 96 ? -4.762 0.429 -9.561 1.00 89.12 96 HIS A C 1
ATOM 756 O O . HIS A 1 96 ? -5.819 0.684 -8.984 1.00 89.12 96 HIS A O 1
ATOM 762 N N . LEU A 1 97 ? -3.674 1.192 -9.387 1.00 86.38 97 LEU A N 1
ATOM 763 C CA . LEU A 1 97 ? -3.698 2.391 -8.539 1.00 86.38 97 LEU A CA 1
ATOM 764 C C . LEU A 1 97 ? -4.616 3.482 -9.108 1.00 86.38 97 LEU A C 1
ATOM 766 O O . LEU A 1 97 ? -5.227 4.244 -8.354 1.00 86.38 97 LEU A O 1
ATOM 770 N N . LYS A 1 98 ? -4.695 3.592 -10.440 1.00 83.31 98 LYS A N 1
ATOM 771 C CA . LYS A 1 98 ? -5.551 4.567 -11.124 1.00 83.31 98 LYS A CA 1
ATOM 772 C C . LYS A 1 98 ? -5.885 4.125 -12.562 1.00 83.31 98 LYS A C 1
ATOM 774 O O . LYS A 1 98 ? -5.113 4.434 -13.474 1.00 83.31 98 LYS A O 1
ATOM 779 N N . PRO A 1 99 ? -7.087 3.561 -12.813 1.00 72.25 99 PRO A N 1
ATOM 780 C CA . PRO A 1 99 ? -7.455 2.941 -14.101 1.00 72.25 99 PRO A CA 1
ATOM 781 C C . PRO A 1 99 ? -7.495 3.857 -15.340 1.00 72.25 99 PRO A C 1
ATOM 783 O O . PRO A 1 99 ? -7.801 3.408 -16.439 1.00 72.25 99 PRO A O 1
ATOM 786 N N . TYR A 1 100 ? -7.199 5.150 -15.189 1.00 74.38 100 TYR A N 1
ATOM 787 C CA . TYR A 1 100 ? -7.238 6.147 -16.265 1.00 74.38 100 TYR A CA 1
ATOM 788 C C . TYR A 1 100 ? -6.007 7.061 -16.278 1.00 74.38 100 TYR A C 1
ATOM 790 O O . TYR A 1 100 ? -6.056 8.158 -16.845 1.00 74.38 100 TYR A O 1
ATOM 798 N N . ALA A 1 101 ? -4.915 6.653 -15.626 1.00 69.31 101 ALA A N 1
ATOM 799 C CA . ALA A 1 101 ? -3.667 7.400 -15.665 1.00 69.31 101 ALA A CA 1
ATOM 800 C C . ALA A 1 101 ? -3.145 7.479 -17.111 1.00 69.31 101 ALA A C 1
ATOM 802 O O . ALA A 1 101 ? -3.032 6.473 -17.808 1.00 69.31 101 ALA A O 1
ATOM 803 N N . LYS A 1 102 ? -2.839 8.694 -17.580 1.00 66.56 102 LYS A N 1
ATOM 804 C CA . LYS A 1 102 ? -2.252 8.936 -18.905 1.00 66.56 102 LYS A CA 1
ATOM 805 C C . LYS A 1 102 ? -0.892 9.589 -18.744 1.00 66.56 102 LYS A C 1
ATOM 807 O O . LYS A 1 102 ? -0.802 10.692 -18.209 1.00 66.56 102 LYS A O 1
ATOM 812 N N . MET A 1 103 ? 0.150 8.956 -19.269 1.00 63.97 103 MET A N 1
ATOM 813 C CA . MET A 1 103 ? 1.476 9.563 -19.328 1.00 63.97 103 MET A CA 1
ATOM 814 C C . MET A 1 103 ? 1.412 10.814 -20.215 1.00 63.97 103 MET A C 1
ATOM 816 O O . MET A 1 103 ? 1.122 10.724 -21.404 1.00 63.97 103 MET A O 1
ATOM 820 N N . SER A 1 104 ? 1.603 11.999 -19.628 1.00 56.41 104 SER A N 1
ATOM 821 C CA . SER A 1 104 ? 1.384 13.267 -20.346 1.00 56.41 104 SER A CA 1
ATOM 822 C C . SER A 1 104 ? 2.652 14.079 -20.609 1.00 56.41 104 SER A C 1
ATOM 824 O O . SER A 1 104 ? 2.590 15.033 -21.384 1.00 56.41 104 SER A O 1
ATOM 826 N N . LYS A 1 105 ? 3.801 13.742 -20.000 1.00 62.88 105 LYS A N 1
ATOM 827 C CA . LYS A 1 105 ? 5.048 14.515 -20.150 1.00 62.88 105 LYS A CA 1
ATOM 828 C C . LYS A 1 105 ? 6.304 13.648 -20.061 1.00 62.88 105 LYS A C 1
ATOM 830 O O . LYS A 1 105 ? 6.382 12.778 -19.200 1.00 62.88 105 LYS A O 1
ATOM 835 N N . LEU A 1 106 ? 7.305 13.969 -20.888 1.00 64.31 106 LEU A N 1
ATOM 836 C CA . LEU A 1 106 ? 8.684 13.521 -20.679 1.00 64.31 106 LEU A CA 1
ATOM 837 C C . LEU A 1 106 ? 9.270 14.230 -19.448 1.00 64.31 106 LEU A C 1
ATOM 839 O O . LEU A 1 106 ? 9.222 15.458 -19.349 1.00 64.31 106 LEU A O 1
ATOM 843 N N . ILE A 1 107 ? 9.832 13.455 -18.524 1.00 73.50 107 ILE A N 1
ATOM 844 C CA . ILE A 1 107 ? 10.570 13.926 -17.342 1.00 73.50 107 ILE A CA 1
ATOM 845 C C . ILE A 1 107 ? 11.983 13.352 -17.445 1.00 73.50 107 ILE A C 1
ATOM 847 O O . ILE A 1 107 ? 12.116 12.180 -17.752 1.00 73.50 107 ILE A O 1
ATOM 851 N N . GLU A 1 108 ? 13.044 14.118 -17.202 1.00 74.88 108 GLU A N 1
ATOM 852 C CA . GLU A 1 108 ? 14.413 13.565 -17.218 1.00 74.88 108 GLU A CA 1
ATOM 853 C C . GLU A 1 108 ? 14.548 12.347 -16.272 1.00 74.88 108 GLU A C 1
ATOM 855 O O . GLU A 1 108 ? 14.067 12.445 -15.140 1.00 74.88 108 GLU A O 1
ATOM 860 N N . PRO A 1 109 ? 15.197 11.234 -16.684 1.00 72.75 109 PRO A N 1
ATOM 861 C CA . PRO A 1 109 ? 15.273 9.998 -15.894 1.00 72.75 109 PRO A CA 1
ATOM 862 C C . PRO A 1 109 ? 15.730 10.190 -14.443 1.00 72.75 109 PRO A C 1
ATOM 864 O O . PRO A 1 109 ? 15.042 9.749 -13.525 1.00 72.75 109 PRO A O 1
ATOM 867 N N . ASP A 1 110 ? 16.815 10.933 -14.219 1.00 72.25 110 ASP A N 1
ATOM 868 C CA . ASP A 1 110 ? 17.362 11.158 -12.872 1.00 72.25 110 ASP A CA 1
ATOM 869 C C . ASP A 1 110 ? 16.373 11.902 -11.963 1.00 72.25 110 ASP A C 1
ATOM 871 O O . ASP A 1 110 ? 16.224 11.591 -10.780 1.00 72.25 110 ASP A O 1
ATOM 875 N N . ARG A 1 111 ? 15.606 12.838 -12.536 1.00 86.75 111 ARG A N 1
ATOM 876 C CA . ARG A 1 111 ? 14.565 13.573 -11.806 1.00 86.75 111 ARG A CA 1
ATOM 877 C C . ARG A 1 111 ? 13.349 12.709 -11.499 1.00 86.75 111 ARG A C 1
ATOM 879 O O . ARG A 1 111 ? 12.596 13.049 -10.588 1.00 86.75 111 ARG A O 1
ATOM 886 N N . VAL A 1 112 ? 13.103 11.643 -12.264 1.00 89.06 112 VAL A N 1
ATOM 887 C CA . VAL A 1 112 ? 12.014 10.704 -11.969 1.00 89.06 112 VAL A CA 1
ATOM 888 C C . VAL A 1 112 ? 12.332 9.960 -10.681 1.00 89.06 112 VAL A C 1
ATOM 890 O O . VAL A 1 112 ? 11.524 9.999 -9.754 1.00 89.06 112 VAL A O 1
ATOM 893 N N . GLN A 1 113 ? 13.521 9.360 -10.593 1.00 89.44 113 GLN A N 1
ATOM 894 C CA . GLN A 1 113 ? 13.894 8.565 -9.427 1.00 89.44 113 GLN A CA 1
ATOM 895 C C . GLN A 1 113 ? 14.036 9.419 -8.165 1.00 89.44 113 GLN A C 1
ATOM 897 O O . GLN A 1 113 ? 13.534 9.036 -7.112 1.00 89.44 113 GLN A O 1
ATOM 902 N N . GLU A 1 114 ? 14.633 10.610 -8.271 1.00 91.62 114 GLU A N 1
ATOM 903 C CA . GLU A 1 114 ? 14.691 11.569 -7.161 1.00 91.62 114 GLU A CA 1
ATOM 904 C C . GLU A 1 114 ? 13.286 11.884 -6.618 1.00 91.62 114 GLU A C 1
ATOM 906 O O . GLU A 1 114 ? 13.039 11.852 -5.412 1.00 91.62 114 GLU A O 1
ATOM 911 N N . ARG A 1 115 ? 12.324 12.147 -7.510 1.00 92.00 115 ARG A N 1
ATOM 912 C CA . ARG A 1 115 ? 10.947 12.458 -7.110 1.00 92.00 115 ARG A CA 1
ATOM 913 C C . ARG A 1 115 ? 10.228 11.265 -6.498 1.00 92.00 115 ARG A C 1
ATOM 915 O O . ARG A 1 115 ? 9.486 11.467 -5.541 1.00 92.00 115 ARG A O 1
ATOM 922 N N . LEU A 1 116 ? 10.427 10.059 -7.028 1.00 92.94 116 LEU A N 1
ATOM 923 C CA . LEU A 1 116 ? 9.878 8.836 -6.440 1.00 92.94 116 LEU A CA 1
ATOM 924 C C . LEU A 1 116 ? 10.409 8.641 -5.014 1.00 92.94 116 LEU A C 1
ATOM 926 O O . LEU A 1 116 ? 9.610 8.433 -4.107 1.00 92.94 116 LEU A O 1
ATOM 930 N N . THR A 1 117 ? 11.713 8.834 -4.791 1.00 93.31 117 THR A N 1
ATOM 931 C CA . THR A 1 117 ? 12.320 8.810 -3.449 1.00 93.31 117 THR A CA 1
ATOM 932 C C . THR A 1 117 ? 11.695 9.852 -2.519 1.00 93.31 117 THR A C 1
ATOM 934 O O . THR A 1 117 ? 11.305 9.516 -1.403 1.00 93.31 117 THR A O 1
ATOM 937 N N . ASN A 1 118 ? 11.497 11.089 -2.985 1.00 92.38 118 ASN A N 1
ATOM 938 C CA . ASN A 1 118 ? 10.836 12.129 -2.187 1.00 92.38 118 ASN A CA 1
ATOM 939 C C . ASN A 1 118 ? 9.398 11.738 -1.789 1.00 92.38 118 ASN A C 1
ATOM 941 O O . ASN A 1 118 ? 8.955 12.043 -0.680 1.00 92.38 118 ASN A O 1
ATOM 945 N N . TYR A 1 119 ? 8.657 11.055 -2.672 1.00 93.38 119 TYR A N 1
ATOM 946 C CA . TYR A 1 119 ? 7.331 10.518 -2.343 1.00 93.38 119 TYR A CA 1
ATOM 947 C C . TYR A 1 119 ? 7.399 9.369 -1.335 1.00 93.38 119 TYR A C 1
ATOM 949 O O . TYR A 1 119 ? 6.567 9.327 -0.427 1.00 93.38 119 TYR A O 1
ATOM 957 N N . THR A 1 120 ? 8.393 8.485 -1.447 1.00 94.62 120 THR A N 1
ATOM 958 C CA . THR A 1 120 ? 8.652 7.429 -0.459 1.00 94.62 120 THR A CA 1
ATOM 959 C C . THR A 1 120 ? 8.843 8.033 0.932 1.00 94.62 120 THR A C 1
ATOM 961 O O . THR A 1 120 ? 8.092 7.709 1.851 1.00 94.62 120 THR A O 1
ATOM 964 N N . GLU A 1 121 ? 9.764 8.988 1.080 1.00 93.94 121 GLU A N 1
ATOM 965 C CA . GLU A 1 121 ? 10.032 9.655 2.362 1.00 93.94 121 GLU A CA 1
ATOM 966 C C . GLU A 1 121 ? 8.796 10.388 2.908 1.00 93.94 121 GLU A C 1
ATOM 968 O O . GLU A 1 121 ? 8.494 10.342 4.108 1.00 93.94 121 GLU A O 1
ATOM 973 N N . LEU A 1 122 ? 8.043 11.056 2.024 1.00 92.56 122 LEU A N 1
ATOM 974 C CA . LEU A 1 122 ? 6.805 11.737 2.390 1.00 92.56 122 LEU A CA 1
ATOM 975 C C . LEU A 1 122 ? 5.783 10.754 2.970 1.00 92.56 122 LEU A C 1
ATOM 977 O O . LEU A 1 122 ? 5.221 11.021 4.036 1.00 92.56 122 LEU A O 1
ATOM 981 N N . PHE A 1 123 ? 5.526 9.634 2.296 1.00 92.50 123 PHE A N 1
ATOM 982 C CA . PHE A 1 123 ? 4.526 8.663 2.738 1.00 92.50 123 PHE A CA 1
ATOM 983 C C . PHE A 1 123 ? 4.970 7.886 3.976 1.00 92.50 123 PHE A C 1
ATOM 985 O O . PHE A 1 123 ? 4.147 7.668 4.865 1.00 92.50 123 PHE A O 1
ATOM 992 N N . GLU A 1 124 ? 6.258 7.576 4.129 1.00 93.44 124 GLU A N 1
ATOM 993 C CA . GLU A 1 124 ? 6.791 7.013 5.375 1.00 93.44 124 GLU A CA 1
ATOM 994 C C . GLU A 1 124 ? 6.542 7.948 6.566 1.00 93.44 124 GLU A C 1
ATOM 996 O O . GLU A 1 124 ? 6.052 7.523 7.622 1.00 93.44 124 GLU A O 1
ATOM 1001 N N . LYS A 1 125 ? 6.780 9.253 6.382 1.00 92.88 125 LYS A N 1
ATOM 1002 C CA . LYS A 1 125 ? 6.472 10.268 7.396 1.00 92.88 125 LYS A CA 1
ATOM 1003 C C . LYS A 1 125 ? 4.972 10.339 7.700 1.00 92.88 125 LYS A C 1
ATOM 1005 O O . LYS A 1 125 ? 4.603 10.443 8.873 1.00 92.88 125 LYS A O 1
ATOM 1010 N N . GLN A 1 126 ? 4.108 10.275 6.685 1.00 91.31 126 GLN A N 1
ATOM 1011 C CA . GLN A 1 126 ? 2.651 10.288 6.873 1.00 91.31 126 GLN A CA 1
ATOM 1012 C C . GLN A 1 126 ? 2.158 9.047 7.625 1.00 91.31 126 GLN A C 1
ATOM 1014 O O . GLN A 1 126 ? 1.384 9.180 8.572 1.00 91.31 126 GLN A O 1
ATOM 1019 N N . ILE A 1 127 ? 2.650 7.855 7.281 1.00 91.81 127 ILE A N 1
ATOM 1020 C CA . ILE A 1 127 ? 2.340 6.609 7.995 1.00 91.81 127 ILE A CA 1
ATOM 1021 C C . ILE A 1 127 ? 2.738 6.720 9.462 1.00 91.81 127 ILE A C 1
ATOM 1023 O O . ILE A 1 127 ? 1.937 6.411 10.345 1.00 91.81 127 ILE A O 1
ATOM 1027 N N . PHE A 1 128 ? 3.943 7.214 9.750 1.00 92.38 128 PHE A N 1
ATOM 1028 C CA . PHE A 1 128 ? 4.390 7.398 11.127 1.00 92.38 128 PHE A CA 1
ATOM 1029 C C . PHE A 1 128 ? 3.475 8.348 11.917 1.00 92.38 128 PHE A C 1
ATOM 1031 O O . PHE A 1 128 ? 3.139 8.079 13.073 1.00 92.38 128 PHE A O 1
ATOM 1038 N N . GLN A 1 129 ? 3.032 9.447 11.300 1.00 93.12 129 GLN A N 1
ATOM 1039 C CA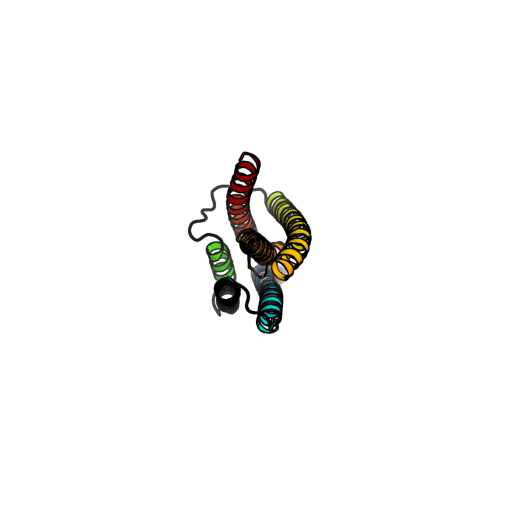 . GLN A 1 129 ? 2.080 10.373 11.916 1.00 93.12 129 GLN A CA 1
ATOM 1040 C C . GLN A 1 129 ? 0.700 9.737 12.126 1.00 93.12 129 GLN A C 1
ATOM 1042 O O . GLN A 1 129 ? 0.091 9.942 13.176 1.00 93.12 129 GLN A O 1
ATOM 1047 N N . LEU A 1 130 ? 0.212 8.956 11.161 1.00 92.88 130 LEU A N 1
ATOM 1048 C CA . LEU A 1 130 ? -1.071 8.262 11.256 1.00 92.88 130 LEU A CA 1
ATOM 1049 C C . LEU A 1 130 ? -1.066 7.199 12.346 1.00 92.88 130 LEU A C 1
ATOM 1051 O O . LEU A 1 130 ? -2.011 7.161 13.121 1.00 92.88 130 LEU A O 1
ATOM 1055 N N . ARG A 1 131 ? 0.006 6.411 12.485 1.00 91.06 131 ARG A N 1
ATOM 1056 C CA . ARG A 1 131 ? 0.133 5.411 13.560 1.00 91.06 131 ARG A CA 1
ATOM 1057 C C . ARG A 1 131 ? -0.041 6.033 14.941 1.00 91.06 131 ARG A C 1
ATOM 1059 O O . ARG A 1 131 ? -0.773 5.506 15.768 1.00 91.06 131 ARG A O 1
ATOM 1066 N N . LYS A 1 132 ? 0.563 7.203 15.177 1.00 93.00 132 LYS A N 1
ATOM 1067 C CA . LYS A 1 132 ? 0.377 7.940 16.437 1.00 93.00 132 LYS A CA 1
ATOM 1068 C C . LYS A 1 132 ? -1.081 8.338 16.667 1.00 93.00 132 LYS A C 1
ATOM 1070 O O . LYS A 1 132 ? -1.551 8.256 17.794 1.00 93.00 132 LYS A O 1
ATOM 1075 N N . LYS A 1 133 ? -1.784 8.772 15.617 1.00 94.12 133 LYS A N 1
ATOM 1076 C CA . LYS A 1 133 ? -3.204 9.149 15.692 1.00 94.12 133 LYS A CA 1
ATOM 1077 C C . LYS A 1 133 ? -4.103 7.930 15.907 1.00 94.12 133 LYS A C 1
ATOM 1079 O O . LYS A 1 133 ? -5.002 8.005 16.730 1.00 94.12 133 LYS A O 1
ATOM 1084 N N . ILE A 1 134 ? -3.823 6.818 15.227 1.00 91.31 134 ILE A N 1
ATOM 1085 C CA . ILE A 1 134 ? -4.534 5.543 15.379 1.00 91.31 134 ILE A CA 1
ATOM 1086 C C . ILE A 1 134 ? -4.456 5.062 16.828 1.00 91.31 134 ILE A C 1
ATOM 1088 O O . ILE A 1 134 ? -5.494 4.830 17.426 1.00 91.31 134 ILE A O 1
ATOM 1092 N N . ILE A 1 135 ? -3.263 5.035 17.430 1.00 90.00 135 ILE A N 1
ATOM 1093 C CA . ILE A 1 135 ? -3.081 4.609 18.831 1.00 90.00 135 ILE A CA 1
ATOM 1094 C C . ILE A 1 135 ? -3.890 5.474 19.812 1.00 90.00 135 ILE A C 1
ATOM 1096 O O . ILE A 1 135 ? -4.357 4.992 20.844 1.00 90.00 135 ILE A O 1
ATOM 1100 N N . LEU A 1 136 ? -4.030 6.775 19.538 1.00 91.25 136 LEU A N 1
ATOM 1101 C CA . LEU A 1 136 ? -4.857 7.657 20.365 1.00 91.25 136 LEU A CA 1
ATOM 1102 C C . LEU A 1 136 ? -6.346 7.347 20.186 1.00 91.25 136 LEU A C 1
ATOM 1104 O O . LEU A 1 136 ? -7.063 7.236 21.176 1.00 91.25 136 LEU A O 1
ATOM 1108 N N . GLU A 1 137 ? -6.788 7.163 18.944 1.00 90.88 137 GLU A N 1
ATOM 1109 C CA . GLU A 1 137 ? -8.178 6.842 18.626 1.00 90.88 137 GLU A CA 1
ATOM 1110 C C . GLU A 1 137 ? -8.581 5.453 19.147 1.00 90.88 137 GLU A C 1
ATOM 1112 O O . GLU A 1 137 ? -9.683 5.291 19.652 1.00 90.88 137 GLU A O 1
ATOM 1117 N N . GLU A 1 138 ? -7.684 4.463 19.122 1.00 87.75 138 GLU A N 1
ATOM 1118 C CA . GLU A 1 138 ? -7.899 3.127 19.701 1.00 87.75 138 GLU A CA 1
ATOM 1119 C C . GLU A 1 138 ? -8.285 3.203 21.182 1.00 87.75 138 GLU A C 1
ATOM 1121 O O . GLU A 1 138 ? -9.219 2.532 21.619 1.00 87.75 138 GLU A O 1
ATOM 1126 N N . LYS A 1 139 ? -7.618 4.068 21.958 1.00 87.19 139 LYS A N 1
ATOM 1127 C CA . LYS A 1 139 ? -7.974 4.290 23.368 1.00 87.19 139 LYS A CA 1
ATOM 1128 C C . LYS A 1 139 ? -9.388 4.846 23.500 1.00 87.19 139 LYS A C 1
ATOM 1130 O O . LYS A 1 139 ? -10.154 4.375 24.335 1.00 87.19 139 LYS A O 1
ATOM 1135 N N . MET A 1 140 ? -9.751 5.794 22.637 1.00 87.69 140 MET A N 1
ATOM 1136 C CA . MET A 1 140 ? -11.092 6.377 22.623 1.00 87.69 140 MET A CA 1
ATOM 1137 C C . MET A 1 140 ? -12.160 5.359 22.216 1.00 87.69 140 MET A C 1
ATOM 1139 O O . MET A 1 140 ? -13.237 5.350 22.807 1.00 87.69 140 MET A O 1
ATOM 1143 N N . VAL A 1 141 ? -11.882 4.476 21.252 1.00 86.88 141 VAL A N 1
ATOM 1144 C CA . VAL A 1 141 ? -12.790 3.385 20.858 1.00 86.88 141 VAL A CA 1
ATOM 1145 C C . VAL A 1 141 ? -13.030 2.434 22.028 1.00 86.88 141 VAL A C 1
ATOM 1147 O O . VAL A 1 141 ? -14.171 2.057 22.274 1.00 86.88 141 VAL A O 1
ATOM 1150 N N . LEU A 1 142 ? -11.991 2.079 22.788 1.00 84.56 142 LEU A N 1
ATOM 1151 C CA . LEU A 1 142 ? -12.135 1.203 23.956 1.00 84.56 142 LEU A CA 1
ATOM 1152 C C . LEU A 1 142 ? -12.965 1.849 25.077 1.00 84.56 142 LEU A C 1
ATOM 1154 O O . LEU A 1 142 ? -13.771 1.170 25.713 1.00 84.56 142 LEU A O 1
ATOM 1158 N N . GLU A 1 143 ? -12.799 3.153 25.304 1.00 87.06 143 GLU A N 1
ATOM 1159 C CA . GLU A 1 143 ? -13.563 3.908 26.307 1.00 87.06 143 GLU A CA 1
ATOM 1160 C C . GLU A 1 143 ? -15.025 4.134 2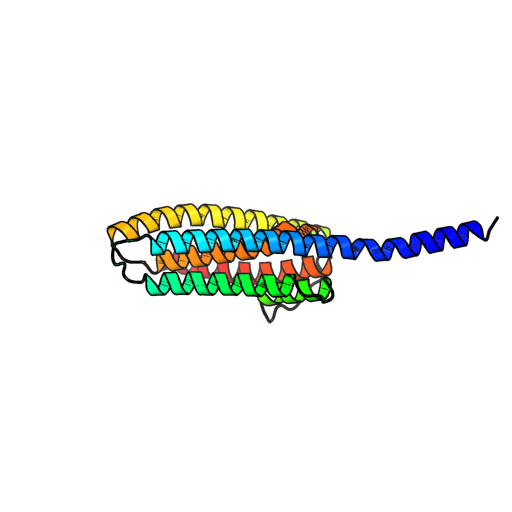5.884 1.00 87.06 143 GLU A C 1
ATOM 1162 O O . GLU A 1 143 ? -15.945 3.942 26.680 1.00 87.06 143 GLU A O 1
ATOM 1167 N N . SER A 1 144 ? -15.246 4.518 24.623 1.00 87.56 144 SER A N 1
ATOM 1168 C CA . SER A 1 144 ? -16.569 4.837 24.061 1.00 87.56 144 SER A CA 1
ATOM 1169 C C . SER A 1 144 ? -17.337 3.622 23.538 1.00 87.56 144 SER A C 1
ATOM 1171 O O . SER A 1 144 ? -18.525 3.726 23.233 1.00 87.56 144 SER A O 1
ATOM 1173 N N . LYS A 1 145 ? -16.663 2.474 23.419 1.00 87.00 145 LYS A N 1
ATOM 1174 C CA . LYS A 1 145 ? -17.168 1.223 22.836 1.00 87.00 145 LYS A CA 1
ATOM 1175 C C . LYS A 1 145 ? -17.731 1.366 21.416 1.00 87.00 145 LYS A C 1
ATOM 1177 O O . LYS A 1 145 ? -18.638 0.634 21.029 1.00 87.00 145 LYS A O 1
ATOM 1182 N N . THR A 1 146 ? -17.220 2.320 20.645 1.00 87.19 146 THR A N 1
ATOM 1183 C CA . THR A 1 146 ? -17.724 2.631 19.301 1.00 87.19 146 THR A CA 1
ATOM 1184 C C . THR A 1 146 ? -16.567 2.921 18.361 1.00 87.19 146 THR A C 1
ATOM 1186 O O . THR A 1 146 ? -15.717 3.756 18.670 1.00 87.19 146 THR A O 1
ATOM 1189 N N . PHE A 1 147 ? -16.552 2.293 17.184 1.00 85.38 147 PHE A N 1
ATOM 1190 C CA . PHE A 1 147 ? -15.649 2.692 16.109 1.00 85.38 147 PHE A CA 1
ATOM 1191 C C . PHE A 1 147 ? -16.130 3.999 15.485 1.00 85.38 147 PHE A C 1
ATOM 1193 O O . PHE A 1 147 ? -17.168 4.066 14.826 1.00 85.38 147 PHE A O 1
ATOM 1200 N N . THR A 1 148 ? -15.363 5.065 15.686 1.00 84.31 148 THR A N 1
ATOM 1201 C CA . THR A 1 148 ? -15.698 6.374 15.130 1.00 84.31 148 THR A CA 1
ATOM 1202 C C . THR A 1 148 ? -15.418 6.413 13.626 1.00 84.31 148 THR A C 1
ATOM 1204 O O . THR A 1 148 ? -14.587 5.679 13.086 1.00 84.31 148 THR A O 1
ATOM 1207 N N . LYS A 1 149 ? -16.052 7.357 12.924 1.00 85.00 149 LYS A N 1
ATOM 1208 C CA . LYS A 1 149 ? -15.671 7.670 11.540 1.00 85.00 149 LYS A CA 1
ATOM 1209 C C . LYS A 1 149 ? -14.187 8.046 11.435 1.00 85.00 149 LYS A C 1
ATOM 1211 O O . LYS A 1 149 ? -13.520 7.659 10.483 1.00 85.00 149 LYS A O 1
ATOM 1216 N N . GLN A 1 150 ? -13.675 8.774 12.427 1.00 88.75 150 GLN A N 1
ATOM 1217 C CA . GLN A 1 150 ? -12.276 9.186 12.481 1.00 88.75 150 GLN A CA 1
ATOM 1218 C C . GLN A 1 150 ? -11.336 7.974 12.537 1.00 88.75 150 GLN A C 1
ATOM 1220 O O . GLN A 1 150 ? -10.323 7.960 11.840 1.00 88.75 150 GLN A O 1
ATOM 1225 N N . PHE A 1 151 ? -11.685 6.942 13.307 1.00 88.50 151 PHE A N 1
ATOM 1226 C CA . PHE A 1 151 ? -10.936 5.690 13.378 1.00 88.50 151 PHE A CA 1
ATOM 1227 C C . PHE A 1 151 ? -10.820 5.012 12.010 1.00 88.50 151 PHE A C 1
ATOM 1229 O O . PHE A 1 151 ? -9.716 4.652 11.589 1.00 88.50 151 PHE A O 1
ATOM 1236 N N . LEU A 1 152 ? -11.943 4.894 11.295 1.00 88.06 152 LEU A N 1
ATOM 1237 C CA . LEU A 1 152 ? -11.982 4.318 9.950 1.00 88.06 152 LEU A CA 1
ATOM 1238 C C . LEU A 1 152 ? -11.180 5.166 8.953 1.00 88.06 152 LEU A C 1
ATOM 1240 O O . LEU A 1 152 ? -10.359 4.631 8.212 1.00 88.06 152 LEU A O 1
ATOM 1244 N N . ASP A 1 153 ? -11.349 6.490 8.982 1.00 89.31 153 ASP A N 1
ATOM 1245 C CA . ASP A 1 153 ? -10.638 7.419 8.097 1.00 89.31 153 ASP A CA 1
ATOM 1246 C C . ASP A 1 153 ? -9.112 7.360 8.306 1.00 89.31 153 ASP A C 1
ATOM 1248 O O . ASP A 1 153 ? -8.340 7.486 7.351 1.00 89.31 153 ASP A O 1
ATOM 1252 N N . LEU A 1 154 ? -8.651 7.175 9.548 1.00 92.00 154 LEU A N 1
ATOM 1253 C CA . LEU A 1 154 ? -7.229 7.029 9.865 1.00 92.00 154 LEU A CA 1
ATOM 1254 C C . LEU A 1 154 ? -6.653 5.717 9.323 1.00 92.00 154 LEU A C 1
ATOM 1256 O O . LEU A 1 154 ? -5.582 5.742 8.712 1.00 92.00 154 LEU A O 1
ATOM 1260 N N . HIS A 1 155 ? -7.359 4.599 9.503 1.00 90.56 155 HIS A N 1
ATOM 1261 C CA . HIS A 1 155 ? -6.929 3.296 8.989 1.00 90.56 155 HIS A CA 1
ATOM 1262 C C . HIS A 1 155 ? -6.956 3.244 7.463 1.00 90.56 155 HIS A C 1
ATOM 1264 O O . HIS A 1 155 ? -5.998 2.766 6.860 1.00 90.56 155 HIS A O 1
ATOM 1270 N N . ALA A 1 156 ? -7.981 3.821 6.832 1.00 89.81 156 ALA A N 1
ATOM 1271 C CA . ALA A 1 156 ? -8.053 3.948 5.380 1.00 89.81 156 ALA A CA 1
ATOM 1272 C C . ALA A 1 156 ? -6.859 4.734 4.819 1.00 89.81 156 ALA A C 1
ATOM 1274 O O . ALA A 1 156 ? -6.209 4.286 3.877 1.00 89.81 156 ALA A O 1
ATOM 1275 N N . LYS A 1 157 ? -6.506 5.873 5.432 1.00 91.06 157 LYS A N 1
ATOM 1276 C CA . LYS A 1 157 ? -5.319 6.652 5.034 1.00 91.06 157 LYS A CA 1
ATOM 1277 C C . LYS A 1 157 ? -4.019 5.889 5.273 1.00 91.06 157 LYS A C 1
ATOM 1279 O O . LYS A 1 157 ? -3.124 5.955 4.436 1.00 91.06 157 LYS A O 1
ATOM 1284 N N . HIS A 1 158 ? -3.905 5.187 6.402 1.00 91.56 158 HIS A N 1
ATOM 1285 C CA . HIS A 1 158 ? -2.713 4.399 6.715 1.00 91.56 158 HIS A CA 1
ATOM 1286 C C . HIS A 1 158 ? -2.515 3.303 5.671 1.00 91.56 158 HIS A C 1
ATOM 1288 O O . HIS A 1 158 ? -1.434 3.208 5.099 1.00 91.56 158 HIS A O 1
ATOM 1294 N N . PHE A 1 159 ? -3.564 2.529 5.386 1.00 90.75 159 PHE A N 1
ATOM 1295 C CA . PHE A 1 159 ? -3.524 1.474 4.382 1.00 90.75 159 PHE A CA 1
ATOM 1296 C C . PHE A 1 159 ? -3.188 2.019 2.995 1.00 90.75 159 PHE A C 1
ATOM 1298 O O . PHE A 1 159 ? -2.307 1.492 2.329 1.00 90.75 159 PHE A O 1
ATOM 1305 N N . LEU A 1 160 ? -3.825 3.114 2.584 1.00 90.56 160 LEU A N 1
ATOM 1306 C CA . LEU A 1 160 ? -3.576 3.711 1.280 1.00 90.56 160 LEU A CA 1
ATOM 1307 C C . LEU A 1 160 ? -2.117 4.157 1.120 1.00 90.56 160 LEU A C 1
ATOM 1309 O O . LEU A 1 160 ? -1.502 3.863 0.102 1.00 90.56 160 LEU A O 1
ATOM 1313 N N . TYR A 1 161 ? -1.523 4.802 2.127 1.00 91.88 161 TYR A N 1
ATOM 1314 C CA . TYR A 1 161 ? -0.097 5.136 2.067 1.00 91.88 161 TYR A CA 1
ATOM 1315 C C . TYR A 1 161 ? 0.809 3.905 2.125 1.00 91.88 161 TYR A C 1
ATOM 1317 O O . TYR A 1 161 ? 1.827 3.895 1.439 1.00 91.88 161 TYR A O 1
ATOM 1325 N N . SER A 1 162 ? 0.455 2.876 2.902 1.00 92.12 162 SER A N 1
ATOM 1326 C CA . SER A 1 162 ? 1.178 1.598 2.904 1.00 92.12 162 SER A CA 1
ATOM 1327 C C . SER A 1 162 ? 1.188 0.973 1.513 1.00 92.12 162 SER A C 1
ATOM 1329 O O . SER A 1 162 ? 2.261 0.686 0.997 1.00 92.12 162 SER A O 1
ATOM 1331 N N . LEU A 1 163 ? 0.026 0.887 0.864 1.00 92.62 163 LEU A N 1
ATOM 1332 C CA . LEU A 1 163 ? -0.089 0.343 -0.481 1.00 92.62 163 LEU A CA 1
ATOM 1333 C C . LEU A 1 163 ? 0.748 1.148 -1.480 1.00 92.62 163 LEU A C 1
ATOM 1335 O O . LEU A 1 163 ? 1.504 0.572 -2.247 1.00 92.62 163 LEU A O 1
ATOM 1339 N N . LEU A 1 164 ? 0.687 2.483 -1.446 1.00 93.81 164 LEU A N 1
ATOM 1340 C CA . LEU A 1 164 ? 1.515 3.317 -2.328 1.00 93.81 164 LEU A CA 1
ATOM 1341 C C . LEU A 1 164 ? 3.019 3.103 -2.087 1.00 93.81 164 LEU A C 1
ATOM 1343 O O . LEU A 1 164 ? 3.799 3.140 -3.038 1.00 93.81 164 LEU A O 1
ATOM 1347 N N . LEU A 1 165 ? 3.439 2.859 -0.841 1.00 94.50 165 LEU A N 1
ATOM 1348 C CA . LEU A 1 165 ? 4.829 2.516 -0.535 1.00 94.50 165 LEU A CA 1
ATOM 1349 C C . LEU A 1 165 ? 5.244 1.154 -1.090 1.00 94.50 165 LEU A C 1
ATOM 1351 O O . LEU A 1 165 ? 6.402 1.018 -1.486 1.00 94.50 165 LEU A O 1
ATOM 1355 N N . ASP A 1 166 ? 4.333 0.184 -1.155 1.00 95.81 166 ASP A N 1
ATOM 1356 C CA . ASP A 1 166 ? 4.624 -1.141 -1.710 1.00 95.81 166 ASP A CA 1
ATOM 1357 C C . ASP A 1 166 ? 5.034 -1.042 -3.192 1.00 95.81 166 ASP A C 1
ATOM 1359 O O . ASP A 1 166 ? 5.951 -1.745 -3.619 1.00 95.81 166 ASP A O 1
ATOM 1363 N N . PHE A 1 167 ? 4.458 -0.086 -3.936 1.00 96.12 167 PHE A N 1
ATOM 1364 C CA . PHE A 1 167 ? 4.853 0.262 -5.309 1.00 96.12 167 PHE A CA 1
ATOM 1365 C C . PHE A 1 167 ? 6.137 1.100 -5.397 1.00 96.12 167 PHE A C 1
ATOM 1367 O O . PHE A 1 167 ? 6.927 0.926 -6.328 1.00 96.12 167 PHE A O 1
ATOM 1374 N N . LEU A 1 168 ? 6.330 2.045 -4.470 1.00 95.88 168 LEU A N 1
ATOM 1375 C CA . LEU A 1 168 ? 7.412 3.037 -4.519 1.00 95.88 168 LEU A CA 1
ATOM 1376 C C . LEU A 1 168 ? 8.769 2.492 -4.062 1.00 95.88 168 LEU A C 1
ATOM 1378 O O . LEU A 1 168 ? 9.793 2.817 -4.660 1.00 95.88 168 LEU A O 1
ATOM 1382 N N . LYS A 1 169 ? 8.805 1.669 -3.010 1.00 95.38 169 LYS A N 1
ATOM 1383 C CA . LYS A 1 169 ? 10.057 1.143 -2.442 1.00 95.38 169 LYS A CA 1
ATOM 1384 C C . LYS A 1 169 ? 10.921 0.372 -3.448 1.00 95.38 169 LYS A C 1
ATOM 1386 O O . LYS A 1 169 ? 12.129 0.615 -3.475 1.00 95.38 169 LYS A O 1
ATOM 1391 N N . PRO A 1 170 ? 10.362 -0.516 -4.291 1.00 95.94 170 PRO A N 1
ATOM 1392 C CA . PRO A 1 170 ? 11.157 -1.219 -5.290 1.00 95.94 170 PRO A CA 1
ATOM 1393 C C . PRO A 1 170 ? 11.411 -0.400 -6.564 1.00 95.94 170 PRO A C 1
ATOM 1395 O O . PRO A 1 170 ? 12.114 -0.887 -7.443 1.00 95.94 170 PRO A O 1
ATOM 1398 N N . ALA A 1 171 ? 10.905 0.837 -6.684 1.00 94.62 171 ALA A N 1
ATOM 1399 C CA . ALA A 1 171 ? 10.888 1.587 -7.946 1.00 94.62 171 ALA A CA 1
ATOM 1400 C C . ALA A 1 171 ? 12.266 1.836 -8.582 1.00 94.62 171 ALA A C 1
ATOM 1402 O O . ALA A 1 171 ? 12.349 2.030 -9.787 1.00 94.62 171 ALA A O 1
ATOM 1403 N N . GLN A 1 172 ? 13.356 1.752 -7.813 1.00 92.62 172 GLN A N 1
ATOM 1404 C CA . GLN A 1 172 ? 14.724 1.795 -8.349 1.00 92.62 172 GLN A CA 1
ATOM 1405 C C . GLN A 1 172 ? 15.045 0.673 -9.357 1.00 92.62 172 GLN A C 1
ATOM 1407 O O . GLN A 1 172 ? 16.055 0.752 -10.051 1.00 92.62 172 GLN A O 1
ATOM 1412 N N . TYR A 1 173 ? 14.236 -0.389 -9.392 1.00 93.25 173 TYR A N 1
ATOM 1413 C CA . TYR A 1 173 ? 14.378 -1.508 -10.322 1.00 93.25 173 TYR A CA 1
ATOM 1414 C C . TYR A 1 173 ? 13.513 -1.366 -11.576 1.00 93.25 173 TYR A C 1
ATOM 1416 O O . TYR A 1 173 ? 13.583 -2.220 -12.447 1.00 93.25 173 TYR A O 1
ATOM 1424 N N . LEU A 1 174 ? 12.696 -0.318 -11.679 1.00 91.50 174 LEU A N 1
ATOM 1425 C CA . LEU A 1 174 ? 11.840 -0.112 -12.839 1.00 91.50 174 LEU A CA 1
ATOM 1426 C C . LEU A 1 174 ? 12.620 0.433 -14.033 1.00 91.50 174 LEU A C 1
ATOM 1428 O O . LEU A 1 174 ? 13.531 1.255 -13.898 1.00 91.50 174 LEU A O 1
ATOM 1432 N N . SER A 1 175 ? 12.152 0.078 -15.230 1.00 89.06 175 SER A N 1
ATOM 1433 C CA . SER A 1 175 ? 12.472 0.826 -16.444 1.00 89.06 175 SER A CA 1
ATOM 1434 C C . SER A 1 175 ? 12.111 2.314 -16.297 1.00 89.06 175 SER A C 1
ATOM 1436 O O . SER A 1 175 ? 11.252 2.707 -15.499 1.00 89.06 175 SER A O 1
ATOM 1438 N N . TYR A 1 176 ? 12.744 3.179 -17.093 1.00 88.56 176 TYR A N 1
ATOM 1439 C CA . TYR A 1 176 ? 12.428 4.612 -17.092 1.00 88.56 176 TYR A CA 1
ATOM 1440 C C . TYR A 1 176 ? 10.947 4.884 -17.406 1.00 88.56 176 TYR A C 1
ATOM 1442 O O . TYR A 1 176 ? 10.330 5.735 -16.764 1.00 88.56 176 TYR A O 1
ATOM 1450 N N . GLU A 1 177 ? 10.370 4.153 -18.363 1.00 88.38 177 GLU A N 1
ATOM 1451 C CA . GLU A 1 177 ? 8.967 4.316 -18.755 1.00 88.38 177 GLU A CA 1
ATOM 1452 C C . GLU A 1 177 ? 8.026 3.988 -17.593 1.00 88.38 177 GLU A C 1
ATOM 1454 O O . GLU A 1 177 ? 7.170 4.808 -17.250 1.00 88.38 177 GLU A O 1
ATOM 1459 N N . ASN A 1 178 ? 8.241 2.853 -16.922 1.00 90.75 178 ASN A N 1
ATOM 1460 C CA . ASN A 1 178 ? 7.431 2.445 -15.774 1.00 90.75 178 ASN A CA 1
ATOM 1461 C C . ASN A 1 178 ? 7.650 3.357 -14.566 1.00 90.75 178 ASN A C 1
ATOM 1463 O O . ASN A 1 178 ? 6.690 3.719 -13.889 1.00 90.75 178 ASN A O 1
ATOM 1467 N N . SER A 1 179 ? 8.881 3.818 -14.341 1.00 92.06 179 SER A N 1
ATOM 1468 C CA . SER A 1 179 ? 9.200 4.799 -13.297 1.00 92.06 179 SER A CA 1
ATOM 1469 C C . SER A 1 179 ? 8.445 6.110 -13.514 1.00 92.06 179 SER A C 1
ATOM 1471 O O . SER A 1 179 ? 7.844 6.668 -12.594 1.00 92.06 179 SER A O 1
ATOM 1473 N N . ALA A 1 180 ? 8.445 6.617 -14.748 1.00 90.62 180 ALA A N 1
ATOM 1474 C CA . ALA A 1 180 ? 7.762 7.854 -15.093 1.00 90.62 180 ALA A CA 1
ATOM 1475 C C . ALA A 1 180 ? 6.234 7.691 -15.030 1.00 90.62 180 ALA A C 1
ATOM 1477 O O . ALA A 1 180 ? 5.534 8.609 -14.590 1.00 90.62 180 ALA A O 1
ATOM 1478 N N . PHE A 1 181 ? 5.718 6.521 -15.416 1.00 91.00 181 PHE A N 1
ATOM 1479 C CA . PHE A 1 181 ? 4.299 6.202 -15.322 1.00 91.00 181 PHE A CA 1
ATOM 1480 C C . PHE A 1 181 ? 3.822 6.079 -13.868 1.00 91.00 181 PHE A C 1
ATOM 1482 O O . PHE A 1 181 ? 2.804 6.677 -13.498 1.00 91.00 181 PHE A O 1
ATOM 1489 N N . LEU A 1 182 ? 4.597 5.398 -13.021 1.00 93.38 182 LEU A N 1
ATOM 1490 C CA . LEU A 1 182 ? 4.364 5.333 -11.582 1.00 93.38 182 LEU A CA 1
ATOM 1491 C C . LEU A 1 182 ? 4.393 6.736 -10.973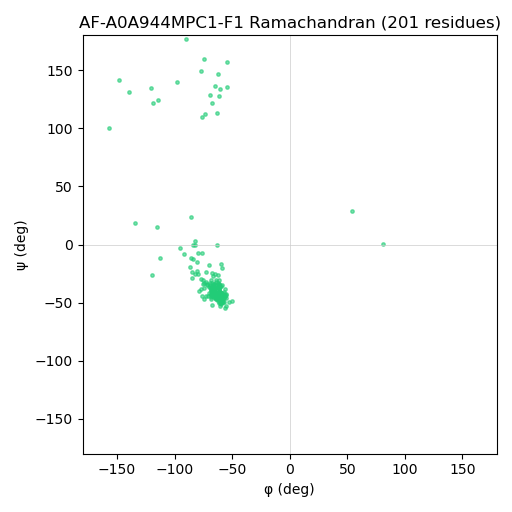 1.00 93.38 182 LEU A C 1
ATOM 1493 O O . LEU A 1 182 ? 3.448 7.121 -10.289 1.00 93.38 182 LEU A O 1
ATOM 1497 N N . LEU A 1 183 ? 5.416 7.543 -11.275 1.00 92.19 183 LEU A N 1
ATOM 1498 C CA . LEU A 1 183 ? 5.524 8.906 -10.754 1.00 92.19 183 LEU A CA 1
ATOM 1499 C C . LEU A 1 183 ? 4.296 9.749 -11.109 1.00 92.19 183 LEU A C 1
ATOM 1501 O O . LEU A 1 183 ? 3.754 10.426 -10.238 1.00 92.19 183 LEU A O 1
ATOM 1505 N N . PHE A 1 184 ? 3.844 9.708 -12.363 1.00 89.12 184 PHE A N 1
ATOM 1506 C CA . PHE A 1 184 ? 2.654 10.448 -12.783 1.00 89.12 184 PHE A CA 1
ATOM 1507 C C . PHE A 1 184 ? 1.415 10.020 -11.985 1.00 89.12 184 PHE A C 1
ATOM 1509 O O . PHE A 1 184 ? 0.665 10.866 -11.493 1.00 89.12 184 PHE A O 1
ATOM 1516 N N . THR A 1 185 ? 1.236 8.711 -11.811 1.00 90.38 185 THR A N 1
ATOM 1517 C CA . THR A 1 185 ? 0.121 8.133 -11.054 1.00 90.38 185 THR A CA 1
ATOM 1518 C C . THR A 1 185 ? 0.155 8.569 -9.587 1.00 90.38 185 THR A C 1
ATOM 1520 O O . THR A 1 185 ? -0.844 9.065 -9.065 1.00 90.38 185 THR A O 1
ATOM 1523 N N . ILE A 1 186 ? 1.320 8.490 -8.939 1.00 91.31 186 ILE A N 1
ATOM 1524 C CA . ILE A 1 186 ? 1.517 8.903 -7.543 1.00 91.31 186 ILE A CA 1
ATOM 1525 C C . ILE A 1 186 ? 1.312 10.409 -7.357 1.00 91.31 186 ILE A C 1
ATOM 1527 O O . ILE A 1 186 ? 0.672 10.822 -6.392 1.00 91.31 186 ILE A O 1
ATOM 1531 N N . GLN A 1 187 ? 1.809 11.241 -8.275 1.00 87.81 187 GLN A N 1
ATOM 1532 C CA . GLN A 1 187 ? 1.617 12.694 -8.225 1.00 87.81 187 GLN A CA 1
ATOM 1533 C C . GLN A 1 187 ? 0.137 13.072 -8.258 1.00 87.81 187 GLN A C 1
ATOM 1535 O O . GLN A 1 187 ? -0.318 13.920 -7.491 1.00 87.81 187 GLN A O 1
ATOM 1540 N N . ASP A 1 188 ? -0.618 12.436 -9.144 1.00 83.38 188 ASP A N 1
ATOM 1541 C CA . ASP A 1 188 ? -2.041 12.689 -9.319 1.00 83.38 188 ASP A CA 1
ATOM 1542 C C . ASP A 1 188 ? -2.849 12.236 -8.086 1.00 83.38 188 ASP A C 1
ATOM 1544 O O . ASP A 1 188 ? -3.673 12.987 -7.554 1.00 83.38 188 ASP A O 1
ATOM 1548 N N . ILE A 1 189 ? -2.533 11.053 -7.547 1.00 85.06 189 ILE A N 1
ATOM 1549 C CA . ILE A 1 189 ? -3.092 10.562 -6.279 1.00 85.06 189 ILE A CA 1
ATOM 1550 C C . ILE A 1 189 ? -2.757 11.527 -5.131 1.00 85.06 189 ILE A C 1
ATOM 1552 O O . ILE A 1 189 ? -3.663 11.999 -4.440 1.00 85.06 189 ILE A O 1
ATOM 1556 N N . GLY A 1 190 ? -1.486 11.897 -4.963 1.00 75.88 190 GLY A N 1
ATOM 1557 C CA . GLY A 1 190 ? -1.022 12.783 -3.895 1.00 75.88 190 GLY A CA 1
ATOM 1558 C C . GLY A 1 190 ? -1.668 14.171 -3.936 1.00 75.88 190 GLY A C 1
ATOM 1559 O O . GLY A 1 190 ? -2.111 14.675 -2.904 1.00 75.88 190 GLY A O 1
ATOM 1560 N N . ASN A 1 191 ? -1.816 14.768 -5.122 1.00 73.81 191 ASN A N 1
ATOM 1561 C CA . ASN A 1 191 ? -2.508 16.050 -5.286 1.00 73.81 191 ASN A CA 1
ATOM 1562 C C . ASN A 1 191 ? -3.981 15.961 -4.859 1.00 73.81 191 ASN A C 1
ATOM 1564 O O . ASN A 1 191 ? -4.482 16.852 -4.170 1.00 73.81 191 ASN A O 1
ATOM 1568 N N . SER A 1 192 ? -4.669 14.871 -5.214 1.00 71.44 192 SER A N 1
ATOM 1569 C CA . SER A 1 192 ? -6.061 14.650 -4.805 1.00 71.44 192 SER A CA 1
ATOM 1570 C C . SER A 1 192 ? -6.213 14.497 -3.284 1.00 71.44 192 SER A C 1
ATOM 1572 O O . SER A 1 192 ? -7.206 14.941 -2.707 1.00 71.44 192 SER A O 1
ATOM 1574 N N . MET A 1 193 ? -5.208 13.931 -2.612 1.00 71.00 193 MET A N 1
ATOM 1575 C CA . MET A 1 193 ? -5.204 13.740 -1.160 1.00 71.00 193 MET A CA 1
ATOM 1576 C C . MET A 1 193 ? -4.929 15.039 -0.405 1.00 71.00 193 MET A C 1
ATOM 1578 O O . MET A 1 193 ? -5.632 15.347 0.559 1.00 71.00 193 MET A O 1
ATOM 1582 N N . LEU A 1 194 ? -3.948 15.824 -0.861 1.00 57.09 194 LEU A N 1
ATOM 1583 C CA . LEU A 1 194 ? -3.555 17.086 -0.226 1.00 57.09 194 LEU A CA 1
ATOM 1584 C C . LEU A 1 194 ? -4.648 18.162 -0.340 1.00 57.09 194 LEU A C 1
ATOM 1586 O O . LEU A 1 194 ? -4.932 18.869 0.629 1.00 57.09 194 LEU A O 1
ATOM 1590 N N . LEU A 1 195 ? -5.346 18.227 -1.480 1.00 47.97 195 LEU A N 1
ATOM 1591 C CA . LEU A 1 195 ? -6.489 19.130 -1.674 1.00 47.97 195 LEU A CA 1
ATOM 1592 C C . LEU A 1 195 ? -7.661 18.832 -0.722 1.00 47.97 195 LEU A C 1
ATOM 1594 O O . LEU A 1 195 ? -8.448 19.726 -0.402 1.00 47.97 195 LEU A O 1
ATOM 1598 N N . ASN A 1 196 ? -7.781 17.587 -0.256 1.00 49.38 196 ASN A N 1
ATOM 1599 C CA . ASN A 1 196 ? -8.821 17.183 0.685 1.00 49.38 196 ASN A CA 1
ATOM 1600 C C . ASN A 1 196 ? -8.433 17.450 2.148 1.00 49.38 196 ASN A C 1
ATOM 1602 O O . ASN A 1 196 ? -9.324 17.727 2.952 1.00 49.38 196 ASN A O 1
ATOM 1606 N N . SER A 1 197 ? -7.140 17.442 2.503 1.00 43.91 197 SER A N 1
ATOM 1607 C CA . SER A 1 197 ? -6.697 17.831 3.852 1.00 43.91 197 SER A CA 1
ATOM 1608 C C . SER A 1 197 ? -6.902 19.323 4.137 1.00 43.91 197 SER A C 1
ATOM 1610 O O . SER A 1 197 ? -7.422 19.665 5.192 1.00 43.91 197 SER A O 1
ATOM 1612 N N . GLU A 1 198 ? -6.630 20.213 3.176 1.00 39.97 198 GLU A N 1
ATOM 1613 C CA . GLU A 1 198 ? -6.769 21.670 3.382 1.00 39.97 198 GLU A CA 1
ATOM 1614 C C . GLU A 1 198 ? -8.225 22.157 3.507 1.00 39.97 198 GLU A C 1
ATOM 1616 O O . GLU A 1 198 ? -8.484 23.270 3.972 1.00 39.97 198 GLU A O 1
ATOM 1621 N N . ARG A 1 199 ? -9.198 21.348 3.072 1.00 36.59 199 ARG A N 1
ATOM 1622 C CA . ARG A 1 199 ? -10.632 21.660 3.195 1.00 36.59 199 ARG A CA 1
ATOM 1623 C C . ARG A 1 199 ? -11.221 21.253 4.543 1.00 36.59 199 ARG A C 1
ATOM 1625 O O . ARG A 1 199 ? -12.242 21.817 4.931 1.00 36.59 199 ARG A O 1
ATOM 1632 N N . LEU A 1 200 ? -10.608 20.290 5.228 1.00 36.03 200 LEU A N 1
ATOM 1633 C CA . LEU A 1 200 ? -11.054 19.820 6.542 1.00 36.03 200 LEU A CA 1
ATOM 1634 C C . LEU A 1 200 ? -10.553 20.724 7.675 1.00 36.03 200 LEU A C 1
ATOM 1636 O O . LEU A 1 200 ? -11.250 20.854 8.670 1.00 36.03 200 LEU A O 1
ATOM 1640 N N . ASP A 1 201 ? -9.440 21.435 7.476 1.00 38.78 201 ASP A N 1
ATOM 1641 C CA . ASP A 1 201 ? -8.908 22.411 8.443 1.00 38.78 201 ASP A CA 1
ATOM 1642 C C . ASP A 1 201 ? -9.592 23.798 8.362 1.00 38.78 201 ASP A C 1
ATOM 1644 O O . ASP A 1 201 ? -9.203 24.739 9.053 1.00 38.78 201 ASP A O 1
ATOM 1648 N N . LYS A 1 202 ? -10.605 23.955 7.493 1.00 37.09 202 LYS A N 1
ATOM 1649 C CA . LYS A 1 202 ? -11.355 25.211 7.273 1.00 37.09 202 LYS A CA 1
ATOM 1650 C C . LYS A 1 202 ? -12.836 25.135 7.673 1.00 37.09 202 LYS A C 1
ATOM 1652 O O . LYS A 1 202 ? -13.612 26.003 7.268 1.00 37.09 202 LYS A O 1
ATOM 165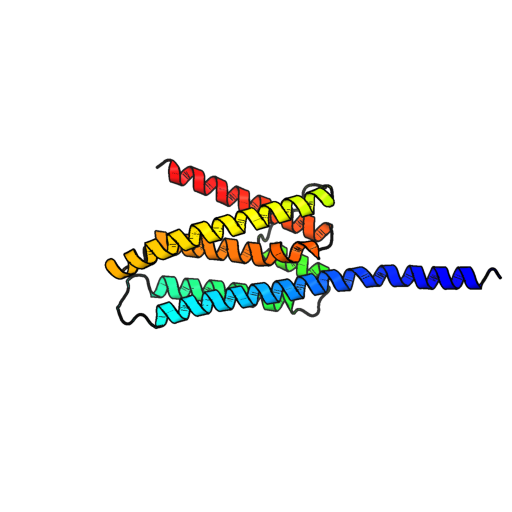7 N N . LYS A 1 203 ? -13.243 24.117 8.430 1.00 33.19 203 LYS A N 1
ATOM 1658 C CA . LYS A 1 203 ? -14.590 23.983 9.008 1.00 33.19 203 LYS A CA 1
ATOM 1659 C C . LYS A 1 203 ? -14.497 23.723 10.499 1.00 33.19 203 LYS A C 1
ATOM 1661 O O . LYS A 1 203 ? -15.423 24.189 11.194 1.00 33.19 203 LYS A O 1
#

Solvent-accessible surface area (backbone atoms only — not comparable to full-atom values): 11285 Å² total; per-residue (Å²): 140,63,68,66,60,57,53,53,53,55,57,57,61,60,59,68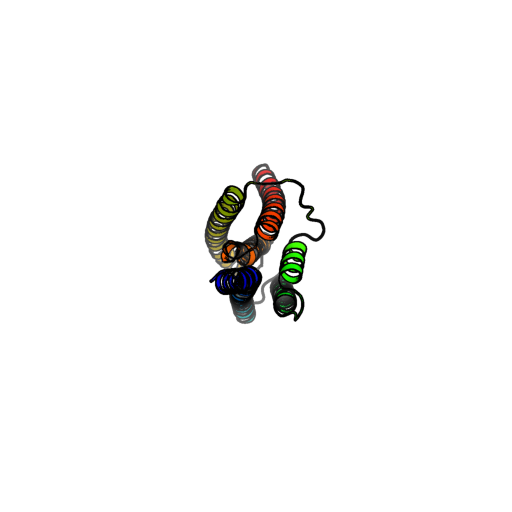,69,61,58,61,63,58,31,40,52,48,23,44,53,48,28,46,54,38,44,51,54,51,44,53,51,43,48,52,53,50,52,56,58,71,66,52,90,64,85,43,50,54,48,71,59,52,53,49,50,46,50,53,53,44,50,51,48,53,51,54,42,55,51,64,69,49,95,63,60,59,69,59,43,52,52,51,57,52,32,71,81,40,86,77,72,70,88,84,73,94,68,62,65,73,60,41,55,55,50,45,51,53,50,43,56,52,38,55,53,50,41,56,55,39,52,59,50,47,61,54,43,53,54,49,26,69,75,68,38,36,63,47,72,67,53,53,54,44,50,52,52,38,50,52,41,51,55,54,39,30,61,46,73,37,40,89,31,46,55,67,69,57,39,47,44,44,44,53,48,51,51,55,52,49,52,60,52,54,63,53,54,65,58,63,80,72,115

Mean predicted aligned error: 9.35 Å

Foldseek 3Di:
DPVVVVVVVVVVVVVVVPPLQVLLLLLLVLLLVLLVVLLVVLVVVLVVLVPDPDQAACSVVVNVVSVVLNVLSVVLNVLSPDPDDSQVSLVVSLCSLPVDQDLDDDDPLVVLLVLLVVLLVVLVVVLVVLVVVLVVVVVVCVVVSYCDPVNVVSVVSNSNSSNLNSNSVSLVSDDSVSSSSNSSSSVVVVVVVVVVVVVVVVD

Sequence (203 aa):
MKIIISVILLLFGLNLIAQNGDFDQKYLTEFDRNIVLTIDVLTTFNDAVNGILIDLDGLGVYQKFLLEMTLECSSLRKIAESNTDSDEIIKELILHLKPYAKMSKLIEPDRVQERLTNYTELFEKQIFQLRKKIILEEKMVLESKTFTKQFLDLHAKHFLYSLLLDFLKPAQYLSYENSAFLLFTIQDIGNSMLLNSERLDKK

Nearest PDB structures (foldseek):
  3q84-assembly1_B  TM=3.404E-01  e=1.432E+00  Homo sapiens
  3syv-assembly2_D  TM=3.105E-01  e=1.009E+00  Mus musculus
  3qni-assem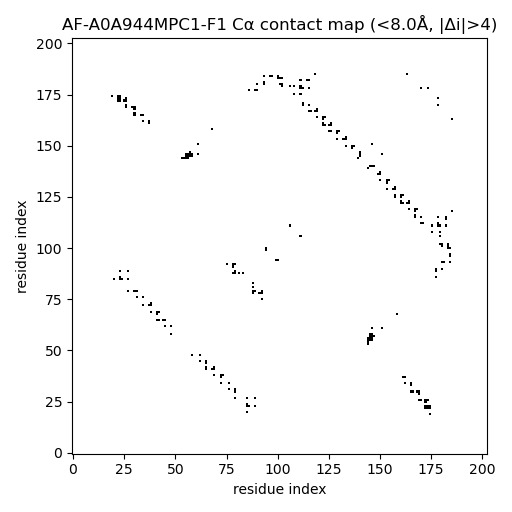bly1_B  TM=3.637E-01  e=3.522E+00  Homo sapiens
  3hah-assembly1_A  TM=3.512E-01  e=4.754E+00  Homo sapiens

Secondary structure (DSSP, 8-state):
--HHHHHHHHHHHHHTSSSHHHHHHHHHHHHHHHHHHHHHHHHHHHHHHHT--S--BTHHHHHHHHHHHHHHHHHHHHHHT-SS-HHHHHHHHHHHH-TT--------HHHHHHHHHHHHHHHHHHHHHHHHHHHHHHHHHHHHTB--HHHHHHHHHHHHHHHHHHHHTTGGGS-HHHHHHHHHHHHHHHHHHHHHHHHHTT-

Radius of gyration: 21.57 Å; Cα contacts (8 Å, |Δi|>4): 144; chains: 1; bounding box: 63×41×65 Å